Protein AF-A0A931IPK5-F1 (afdb_monomer_lite)

Foldseek 3Di:
DQLQQLLLCLLVVLCVVLVHDLVQLCVQLVHDSVVNVCSNRSNDDDDPSSLVSSCVSSVHDSVVSVQALSNPPDRQADPVLCPDPFVRQWDWDADPVQQEIEIEGAEEQDADPSLVVVLVVLCVSLVVADFQRHAYEYEALRHHYPVRHHDDDGPRSVVSVVVSCVSSNRSHQWYWYHHNDPPDGPGPRDD

pLDDT: mean 84.77, std 15.92, range [31.17, 98.56]

Structure (mmCIF, N/CA/C/O backbone):
data_AF-A0A931IPK5-F1
#
_entry.id   AF-A0A931IPK5-F1
#
loop_
_atom_site.group_PDB
_atom_site.id
_atom_site.type_symbol
_atom_site.label_atom_id
_atom_site.label_alt_id
_atom_site.label_comp_id
_atom_site.label_asym_id
_atom_site.label_entity_id
_atom_site.label_seq_id
_atom_site.pdbx_PDB_ins_code
_atom_site.Cartn_x
_atom_site.Cartn_y
_atom_site.Cartn_z
_atom_site.occupancy
_atom_site.B_iso_or_equiv
_atom_site.auth_seq_id
_atom_site.auth_comp_id
_atom_site.auth_asym_id
_atom_site.auth_atom_id
_atom_site.pdbx_PDB_model_num
ATOM 1 N N . MET A 1 1 ? 14.007 14.419 -10.061 1.00 65.38 1 MET A N 1
ATOM 2 C CA . MET A 1 1 ? 13.351 13.105 -10.181 1.00 65.38 1 MET A CA 1
ATOM 3 C C . MET A 1 1 ? 13.679 12.569 -11.562 1.00 65.38 1 MET A C 1
ATOM 5 O O . MET A 1 1 ? 13.384 13.261 -12.529 1.00 65.38 1 MET A O 1
ATOM 9 N N . ASP A 1 2 ? 14.387 11.444 -11.661 1.00 87.44 2 ASP A N 1
ATOM 10 C CA . ASP A 1 2 ? 14.653 10.795 -12.952 1.00 87.44 2 ASP A CA 1
ATOM 11 C C . ASP A 1 2 ? 13.742 9.575 -13.056 1.00 87.44 2 ASP A C 1
ATOM 13 O O . ASP A 1 2 ? 13.965 8.561 -12.394 1.00 87.44 2 ASP A O 1
ATOM 17 N N . ILE A 1 3 ? 12.728 9.688 -13.912 1.00 90.44 3 ILE A N 1
ATOM 18 C CA . ILE A 1 3 ? 11.699 8.667 -14.116 1.00 90.44 3 ILE A CA 1
ATOM 19 C C . ILE A 1 3 ? 12.285 7.288 -14.453 1.00 90.44 3 ILE A C 1
ATOM 21 O O . ILE A 1 3 ? 11.677 6.268 -14.141 1.00 90.44 3 ILE A O 1
ATOM 25 N N . ARG A 1 4 ? 13.481 7.231 -15.057 1.00 94.75 4 ARG A N 1
ATOM 26 C CA . ARG A 1 4 ? 14.149 5.966 -15.393 1.00 94.75 4 ARG A CA 1
ATOM 27 C C . ARG A 1 4 ? 14.641 5.250 -14.143 1.00 94.75 4 ARG A C 1
ATOM 29 O O . ARG A 1 4 ? 14.507 4.033 -14.053 1.00 94.75 4 ARG A O 1
ATOM 36 N N . ILE A 1 5 ? 15.189 5.998 -13.184 1.00 93.12 5 ILE A N 1
ATOM 37 C CA . ILE A 1 5 ? 15.648 5.455 -11.901 1.00 93.12 5 ILE A CA 1
ATOM 38 C C . ILE A 1 5 ? 14.442 4.941 -11.115 1.00 93.12 5 ILE A C 1
ATOM 40 O O . ILE A 1 5 ? 14.459 3.806 -10.641 1.00 93.12 5 ILE A O 1
ATOM 44 N N . ASP A 1 6 ? 13.377 5.736 -11.039 1.00 91.06 6 ASP A N 1
ATOM 45 C CA . ASP A 1 6 ? 12.151 5.376 -10.325 1.00 91.06 6 ASP A CA 1
ATOM 46 C C . ASP A 1 6 ? 11.473 4.135 -10.927 1.00 91.06 6 ASP A C 1
ATOM 48 O O . ASP A 1 6 ? 11.090 3.204 -10.210 1.00 91.06 6 ASP A O 1
ATOM 52 N N . PHE A 1 7 ? 11.401 4.065 -12.259 1.00 95.56 7 PHE A N 1
ATOM 53 C CA . PHE A 1 7 ? 10.881 2.898 -12.969 1.00 95.56 7 PHE A CA 1
ATOM 54 C C . PHE A 1 7 ? 11.754 1.654 -12.768 1.00 95.56 7 PHE A C 1
ATOM 56 O O . PHE A 1 7 ? 11.237 0.569 -12.495 1.00 95.56 7 PHE A O 1
ATOM 63 N N . GLY A 1 8 ? 13.080 1.807 -12.823 1.00 96.56 8 GLY A N 1
ATOM 64 C CA . GLY A 1 8 ? 14.027 0.729 -12.544 1.00 96.56 8 GLY A CA 1
ATOM 65 C C . GLY A 1 8 ? 13.886 0.166 -11.128 1.00 96.56 8 GLY A C 1
ATOM 66 O O . GLY A 1 8 ? 13.833 -1.052 -10.939 1.00 96.56 8 GLY A O 1
ATOM 67 N N . GLN A 1 9 ? 13.737 1.043 -10.131 1.00 94.31 9 GLN A N 1
ATOM 68 C CA . GLN A 1 9 ? 13.491 0.650 -8.742 1.00 94.31 9 GLN A CA 1
ATOM 69 C C . GLN A 1 9 ? 12.167 -0.098 -8.584 1.00 94.31 9 GLN A C 1
ATOM 71 O O . GLN A 1 9 ? 12.118 -1.108 -7.879 1.00 94.31 9 GLN A O 1
ATOM 76 N N . ARG A 1 10 ? 11.109 0.348 -9.270 1.00 94.75 10 ARG A N 1
ATOM 77 C CA . ARG A 1 10 ? 9.808 -0.327 -9.260 1.00 94.75 10 ARG A CA 1
ATOM 78 C C . ARG A 1 10 ? 9.879 -1.739 -9.843 1.00 94.75 10 ARG A C 1
ATOM 80 O O . ARG A 1 10 ? 9.301 -2.660 -9.268 1.00 94.75 10 ARG A O 1
ATOM 87 N N . ILE A 1 11 ? 10.607 -1.933 -10.943 1.00 97.44 11 ILE A N 1
ATOM 88 C CA . ILE A 1 11 ? 10.834 -3.270 -11.511 1.00 97.44 11 ILE A CA 1
ATOM 89 C C . ILE A 1 11 ? 11.580 -4.153 -10.511 1.00 97.44 11 ILE A C 1
ATOM 91 O O . ILE A 1 11 ? 11.126 -5.260 -10.224 1.00 97.44 11 ILE A O 1
ATOM 95 N N . LYS A 1 12 ? 12.674 -3.651 -9.927 1.00 95.88 12 LYS A N 1
ATOM 96 C CA . LYS A 1 12 ? 13.467 -4.390 -8.934 1.00 95.88 12 LYS A CA 1
ATOM 97 C C . LYS A 1 12 ? 12.631 -4.809 -7.726 1.00 95.88 12 LYS A C 1
ATOM 99 O O . LYS A 1 12 ? 12.744 -5.940 -7.252 1.00 95.88 12 LYS A O 1
ATOM 104 N N . GLU A 1 13 ? 11.791 -3.905 -7.234 1.00 93.00 13 GLU A N 1
ATOM 105 C CA . GLU A 1 13 ? 10.864 -4.156 -6.135 1.00 93.00 13 GLU A CA 1
ATOM 106 C C . GLU A 1 13 ? 9.902 -5.303 -6.469 1.00 93.00 13 GLU A C 1
ATOM 108 O O . GLU A 1 13 ? 9.851 -6.292 -5.737 1.00 93.00 13 GLU A O 1
ATOM 113 N N . LEU A 1 14 ? 9.167 -5.197 -7.581 1.00 93.62 14 LEU A N 1
ATOM 114 C CA . LEU A 1 14 ? 8.200 -6.216 -7.998 1.00 93.62 14 LEU A CA 1
ATOM 115 C C . LEU A 1 14 ? 8.875 -7.563 -8.274 1.00 93.62 14 LEU A C 1
ATOM 117 O O . LEU A 1 14 ? 8.379 -8.597 -7.831 1.00 93.62 14 LEU A O 1
ATOM 121 N N . ARG A 1 15 ? 10.044 -7.546 -8.920 1.00 97.69 15 ARG A N 1
ATOM 122 C CA . ARG A 1 15 ? 10.859 -8.737 -9.172 1.00 97.69 15 ARG A CA 1
ATOM 123 C C . ARG A 1 15 ? 11.251 -9.439 -7.872 1.00 97.69 15 ARG A C 1
ATOM 125 O O . ARG A 1 15 ? 11.115 -10.654 -7.762 1.00 97.69 15 ARG A O 1
ATOM 132 N N . THR A 1 16 ? 11.716 -8.680 -6.880 1.00 90.56 16 THR A N 1
ATOM 133 C CA . THR A 1 16 ? 12.143 -9.239 -5.587 1.00 90.56 16 THR A CA 1
ATOM 134 C C . THR A 1 16 ? 10.956 -9.809 -4.812 1.00 90.56 16 THR A C 1
ATOM 136 O O . THR A 1 16 ? 11.064 -10.895 -4.250 1.00 90.56 16 THR A O 1
ATOM 139 N N . ARG A 1 17 ? 9.799 -9.133 -4.833 1.00 87.31 17 ARG A N 1
ATOM 140 C CA . ARG A 1 17 ? 8.553 -9.649 -4.234 1.00 87.31 17 ARG A CA 1
ATOM 141 C C . ARG A 1 17 ? 8.078 -10.946 -4.888 1.00 87.31 17 ARG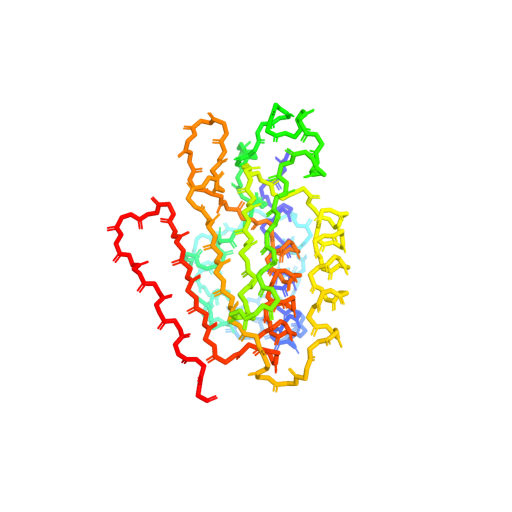 A C 1
ATOM 143 O O . ARG A 1 17 ? 7.553 -11.809 -4.196 1.00 87.31 17 ARG A O 1
ATOM 150 N N . ALA A 1 18 ? 8.282 -11.088 -6.196 1.00 87.75 18 ALA A N 1
ATOM 151 C CA . ALA A 1 18 ? 8.000 -12.315 -6.935 1.00 87.75 18 ALA A CA 1
ATOM 152 C C . ALA A 1 18 ? 9.066 -13.414 -6.729 1.00 87.75 18 ALA A C 1
ATOM 154 O O . ALA A 1 18 ? 8.965 -14.477 -7.334 1.00 87.75 18 ALA A O 1
ATOM 155 N N . GLY A 1 19 ? 10.103 -13.172 -5.913 1.00 90.62 19 GLY A N 1
ATOM 156 C CA . GLY A 1 19 ? 11.183 -14.132 -5.661 1.00 90.62 19 GLY A CA 1
ATOM 157 C C . GLY A 1 19 ? 12.098 -14.380 -6.865 1.00 90.62 19 GLY A C 1
ATOM 158 O O . GLY A 1 19 ? 12.789 -15.394 -6.912 1.00 90.62 19 GLY A O 1
ATOM 159 N N . MET A 1 20 ? 12.108 -13.484 -7.855 1.00 96.88 20 MET A N 1
ATOM 160 C CA . MET A 1 20 ? 12.851 -13.668 -9.104 1.00 96.88 20 MET A CA 1
ATOM 161 C C . MET A 1 20 ? 14.249 -13.036 -9.036 1.00 96.88 20 MET A C 1
ATOM 163 O O . MET A 1 20 ? 14.423 -11.915 -8.550 1.00 96.88 20 MET A O 1
ATOM 167 N N . SER A 1 21 ? 15.260 -13.706 -9.598 1.00 98.25 21 SER A N 1
ATOM 168 C CA . SER A 1 21 ? 16.549 -13.075 -9.922 1.00 98.25 21 SER A CA 1
ATOM 169 C C . SER A 1 21 ? 16.446 -12.256 -11.218 1.00 98.25 21 SER A C 1
ATOM 171 O O . SER A 1 21 ? 15.453 -12.350 -11.946 1.00 98.25 21 SER A O 1
ATOM 173 N N . GLN A 1 22 ? 17.459 -11.436 -11.525 1.00 98.38 22 GLN A N 1
ATOM 174 C CA . GLN A 1 22 ? 17.497 -10.696 -12.795 1.00 98.38 22 GLN A CA 1
ATOM 175 C C . GLN A 1 22 ? 17.541 -11.649 -13.996 1.00 98.38 22 GLN A C 1
ATOM 177 O O . GLN A 1 22 ? 16.889 -11.387 -14.999 1.00 98.38 22 GLN A O 1
ATOM 182 N N . GLU A 1 23 ? 18.255 -12.769 -13.872 1.00 98.25 23 GLU A N 1
ATOM 183 C CA . GLU A 1 23 ? 18.318 -13.849 -14.862 1.00 98.25 23 GLU A CA 1
ATOM 184 C C . GLU A 1 23 ? 16.935 -14.460 -15.107 1.00 98.25 23 GLU A C 1
ATOM 186 O O . GLU A 1 23 ? 16.544 -14.662 -16.253 1.00 98.25 23 GLU A O 1
ATOM 191 N N . ILE A 1 24 ? 16.170 -14.703 -14.038 1.00 98.31 24 ILE A N 1
ATOM 192 C CA . ILE A 1 24 ? 14.816 -15.257 -14.133 1.00 98.31 24 ILE A CA 1
ATOM 193 C C . ILE A 1 24 ? 13.876 -14.275 -14.840 1.00 98.31 24 ILE A C 1
ATOM 195 O O . ILE A 1 24 ? 13.163 -14.663 -15.764 1.00 98.31 24 ILE A O 1
ATOM 199 N N . LEU A 1 25 ? 13.891 -12.996 -14.449 1.00 98.50 25 LEU A N 1
ATOM 200 C CA . LEU A 1 25 ? 13.058 -11.985 -15.104 1.00 98.50 25 LEU A CA 1
ATOM 201 C C . LEU A 1 25 ? 13.438 -11.817 -16.580 1.00 98.50 25 LEU A C 1
ATOM 203 O O . LEU A 1 25 ? 12.557 -11.716 -17.431 1.00 98.50 25 LEU A O 1
ATOM 207 N N . ALA A 1 26 ? 14.734 -11.806 -16.888 1.00 98.56 26 ALA A N 1
ATOM 208 C CA . ALA A 1 26 ? 15.251 -11.729 -18.250 1.00 98.56 26 ALA A CA 1
ATOM 209 C C . ALA A 1 26 ? 14.733 -12.890 -19.108 1.00 98.56 26 ALA A C 1
ATOM 211 O O . ALA A 1 26 ? 14.183 -12.662 -20.182 1.00 98.56 26 ALA A O 1
ATOM 212 N N . HIS A 1 27 ? 14.804 -14.117 -18.584 1.00 98.19 27 HIS A N 1
ATOM 213 C CA . HIS A 1 27 ? 14.286 -15.303 -19.256 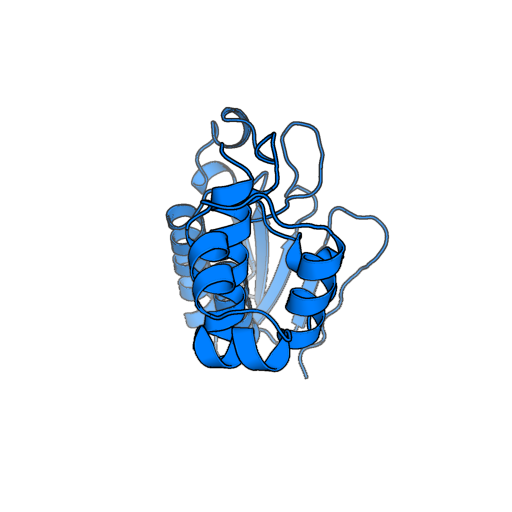1.00 98.19 27 HIS A CA 1
ATOM 214 C C . HIS A 1 27 ? 12.785 -15.191 -19.561 1.00 98.19 27 HIS A C 1
ATOM 216 O O . HIS A 1 27 ? 12.390 -15.314 -20.717 1.00 98.19 27 HIS A O 1
ATOM 222 N N . TYR A 1 28 ? 11.953 -14.891 -18.557 1.00 98.12 28 TYR A N 1
ATOM 223 C CA . TYR A 1 28 ? 10.497 -14.821 -18.742 1.00 98.12 28 TYR A CA 1
ATOM 224 C C . TYR A 1 28 ? 10.021 -13.621 -19.563 1.00 98.12 28 TYR A C 1
ATOM 226 O O . TYR A 1 28 ? 8.953 -13.682 -20.161 1.00 98.12 28 TYR A O 1
ATOM 234 N N . SER A 1 29 ? 10.784 -12.529 -19.583 1.00 98.00 29 SER A N 1
ATOM 235 C CA . SER A 1 29 ? 10.472 -11.362 -20.415 1.00 98.00 29 SER A CA 1
ATOM 236 C C . SER A 1 29 ? 11.083 -11.444 -21.814 1.00 98.00 29 SER A C 1
ATOM 238 O O . SER A 1 29 ? 10.861 -10.533 -22.607 1.00 98.00 29 SER A O 1
ATOM 240 N N . GLU A 1 30 ? 11.834 -12.506 -22.135 1.00 98.00 30 GLU A N 1
ATOM 241 C CA . GLU A 1 30 ? 12.600 -12.634 -23.383 1.00 98.00 30 GLU A CA 1
ATOM 242 C C . GLU A 1 30 ? 13.518 -11.422 -23.633 1.00 98.00 30 GLU A C 1
ATOM 244 O O . GLU A 1 30 ? 13.619 -10.897 -24.747 1.00 98.00 30 GLU A O 1
ATOM 249 N N . LEU A 1 31 ? 14.150 -10.930 -22.568 1.00 97.75 31 LEU A N 1
ATOM 250 C CA . LEU A 1 31 ? 15.086 -9.811 -22.593 1.00 97.75 31 LEU A CA 1
ATOM 251 C C . LEU A 1 31 ? 16.465 -10.271 -22.133 1.00 97.75 31 LEU A C 1
ATOM 253 O O . LEU A 1 31 ? 16.611 -11.257 -21.416 1.00 97.75 31 LEU A O 1
ATOM 257 N N . ASP A 1 32 ? 17.499 -9.528 -22.516 1.00 98.06 32 ASP A N 1
ATOM 258 C CA . ASP A 1 32 ? 18.845 -9.810 -22.033 1.00 98.06 32 ASP A CA 1
ATOM 259 C C . ASP A 1 32 ? 18.995 -9.428 -20.549 1.00 98.06 32 ASP A C 1
ATOM 261 O O . ASP A 1 32 ? 18.524 -8.385 -20.087 1.00 98.06 32 ASP A O 1
ATOM 265 N N . ARG A 1 33 ? 19.710 -10.257 -19.788 1.00 97.81 33 ARG A N 1
ATOM 266 C CA . ARG A 1 33 ? 19.986 -10.037 -18.361 1.00 97.81 33 ARG A CA 1
ATOM 267 C C . ARG A 1 33 ? 20.683 -8.702 -18.093 1.00 97.81 33 ARG A C 1
ATOM 269 O O . ARG A 1 33 ? 20.332 -8.003 -17.143 1.00 97.81 33 ARG A O 1
ATOM 276 N N . SER A 1 34 ? 21.653 -8.318 -18.927 1.00 97.94 34 SER A N 1
ATOM 277 C CA . SER A 1 34 ? 22.328 -7.020 -18.817 1.00 97.94 34 SER A CA 1
ATOM 278 C C . SER A 1 34 ? 21.382 -5.864 -19.142 1.00 97.94 34 SER A C 1
ATOM 280 O O . SER A 1 34 ? 21.491 -4.801 -18.530 1.00 97.94 34 SER A O 1
ATOM 282 N N . TYR A 1 35 ? 20.401 -6.075 -20.028 1.00 98.12 35 TYR A N 1
ATOM 283 C CA . TYR A 1 35 ? 19.349 -5.098 -20.299 1.00 98.12 35 TYR A CA 1
ATOM 284 C C . TYR A 1 35 ? 18.443 -4.906 -19.078 1.00 98.12 35 TYR A C 1
ATOM 286 O O . TYR A 1 35 ? 18.239 -3.763 -18.671 1.00 98.12 35 TYR A O 1
ATOM 294 N N . ILE A 1 36 ? 18.003 -5.991 -18.425 1.00 98.38 36 ILE A N 1
ATOM 295 C CA . ILE A 1 36 ? 17.267 -5.928 -17.148 1.00 98.38 36 ILE A CA 1
ATOM 296 C C . ILE A 1 36 ? 18.079 -5.186 -16.082 1.00 98.38 36 ILE A C 1
ATOM 298 O O . ILE A 1 36 ? 17.573 -4.244 -15.476 1.00 98.38 36 ILE A O 1
ATOM 302 N N . SER A 1 37 ? 19.356 -5.536 -15.894 1.00 98.00 37 SER A N 1
ATOM 303 C CA . SER A 1 37 ? 20.224 -4.830 -14.943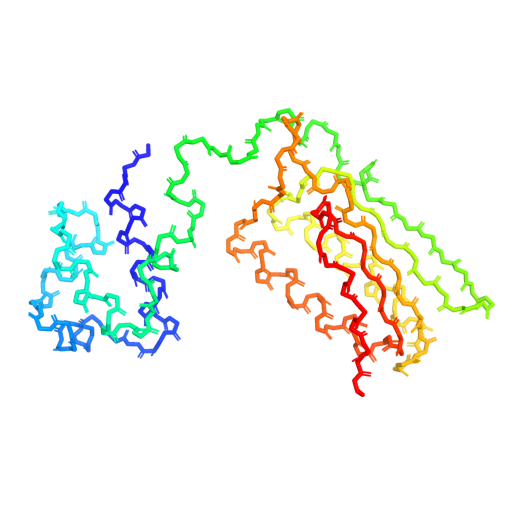 1.00 98.00 37 SER A CA 1
ATOM 304 C C . SER A 1 37 ? 20.337 -3.338 -15.267 1.00 98.00 37 SER A C 1
ATOM 306 O O . SER A 1 37 ? 20.311 -2.505 -14.365 1.00 98.00 37 SER A O 1
ATOM 308 N N . SER A 1 38 ? 20.459 -2.985 -16.548 1.00 97.88 38 SER A N 1
ATOM 309 C CA . SER A 1 38 ? 20.584 -1.599 -17.000 1.00 97.88 38 SER A CA 1
ATOM 310 C C . SER A 1 38 ? 19.287 -0.803 -16.793 1.00 97.88 38 SER A C 1
ATOM 312 O O . SER A 1 38 ? 19.349 0.371 -16.425 1.00 97.88 38 SER A O 1
ATOM 314 N N . ILE A 1 39 ? 18.122 -1.444 -16.959 1.00 97.88 39 ILE A N 1
ATOM 315 C CA . ILE A 1 39 ? 16.810 -0.876 -16.619 1.00 97.88 39 ILE A CA 1
ATOM 316 C C . ILE A 1 39 ? 16.707 -0.632 -15.112 1.00 97.88 39 ILE A C 1
ATOM 318 O O . ILE A 1 39 ? 16.368 0.475 -14.706 1.00 97.88 39 ILE A O 1
ATOM 322 N N . GLU A 1 40 ? 17.034 -1.624 -14.278 1.00 97.75 40 GLU A N 1
ATOM 323 C CA . GLU A 1 40 ? 16.924 -1.500 -12.815 1.00 97.75 40 GLU A CA 1
ATOM 324 C C . GLU A 1 40 ? 17.829 -0.411 -12.230 1.00 97.75 40 GLU A C 1
ATOM 326 O O . GLU A 1 40 ? 17.507 0.169 -11.195 1.00 97.75 40 GLU A O 1
ATOM 331 N N . SER A 1 41 ? 18.948 -0.112 -12.893 1.00 96.12 41 SER A N 1
ATOM 332 C CA . SER A 1 41 ? 19.843 0.995 -12.533 1.00 96.12 41 SER A CA 1
ATOM 333 C C . SER A 1 41 ? 19.457 2.346 -13.154 1.00 96.12 41 SER A C 1
ATOM 335 O O . SER A 1 41 ? 20.170 3.320 -12.941 1.00 96.12 41 SER A O 1
ATOM 337 N N . GLY A 1 42 ? 18.374 2.431 -13.935 1.00 96.00 42 GLY A N 1
ATOM 338 C CA . GLY A 1 42 ? 17.923 3.671 -14.583 1.00 96.00 42 GLY A CA 1
ATOM 339 C C . GLY A 1 42 ? 18.774 4.131 -15.775 1.00 96.00 42 GLY A C 1
ATOM 340 O O . GLY A 1 42 ? 18.588 5.234 -16.285 1.00 96.00 42 GLY A O 1
ATOM 341 N N . ASN A 1 43 ? 19.684 3.286 -16.267 1.00 96.75 43 ASN A N 1
ATOM 342 C CA . ASN A 1 43 ? 20.625 3.619 -17.343 1.00 96.75 43 ASN A CA 1
ATOM 343 C C . ASN A 1 43 ? 20.015 3.491 -18.752 1.00 96.75 43 ASN A C 1
ATOM 345 O O . ASN A 1 43 ? 20.669 3.809 -19.748 1.00 96.75 43 ASN A O 1
ATOM 349 N N . ARG A 1 44 ? 18.768 3.018 -18.869 1.00 93.62 44 ARG A N 1
ATOM 350 C CA . ARG A 1 44 ? 18.059 2.860 -20.148 1.00 93.62 44 ARG A CA 1
ATOM 351 C C . ARG A 1 44 ? 16.726 3.586 -20.142 1.00 93.62 44 ARG A C 1
ATOM 353 O O . ARG A 1 44 ? 15.985 3.542 -19.167 1.00 93.62 44 ARG A O 1
ATOM 360 N N . ASN A 1 45 ? 16.405 4.184 -21.287 1.00 95.88 45 ASN A N 1
ATOM 361 C CA . ASN A 1 45 ? 15.034 4.526 -21.631 1.00 95.88 45 ASN A CA 1
ATOM 362 C C . ASN A 1 45 ? 14.400 3.309 -22.323 1.00 95.88 45 ASN A C 1
ATOM 364 O O . ASN A 1 45 ? 14.772 2.968 -23.447 1.00 95.88 45 ASN A O 1
ATOM 368 N N . ILE A 1 46 ? 13.534 2.599 -21.609 1.00 96.31 46 ILE A N 1
ATOM 369 C CA . ILE A 1 46 ? 12.902 1.360 -22.072 1.00 96.31 46 ILE A CA 1
ATOM 370 C C . ILE A 1 46 ? 11.724 1.665 -23.009 1.00 96.31 46 ILE A C 1
ATOM 372 O O . ILE A 1 46 ? 10.980 2.620 -22.802 1.00 96.31 46 ILE A O 1
ATOM 376 N N . SER A 1 47 ? 11.537 0.847 -24.048 1.00 97.56 47 SER A N 1
ATOM 377 C CA . SER A 1 47 ? 10.384 0.973 -24.944 1.00 97.56 47 SER A CA 1
ATOM 378 C C . SER A 1 47 ? 9.106 0.419 -24.305 1.00 97.56 47 SER A C 1
ATOM 380 O O . SER A 1 47 ? 9.143 -0.507 -23.493 1.00 97.56 47 SER A O 1
ATOM 382 N N . ILE A 1 48 ? 7.949 0.929 -24.731 1.00 97.38 48 ILE A N 1
ATOM 383 C CA . ILE A 1 48 ? 6.639 0.471 -24.241 1.00 97.38 48 ILE A 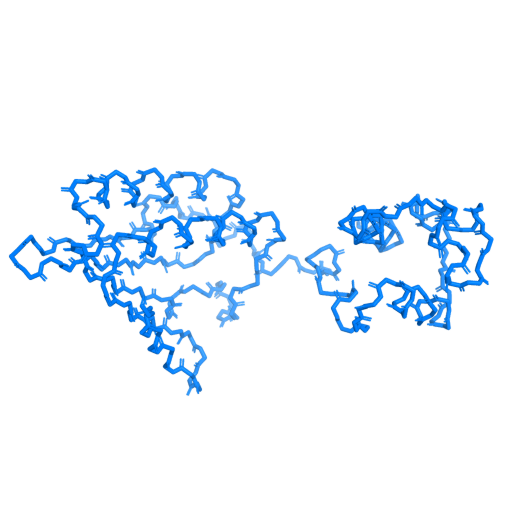CA 1
ATOM 384 C C . ILE A 1 48 ? 6.391 -1.030 -24.477 1.00 97.38 48 ILE A C 1
ATOM 386 O O . ILE A 1 48 ? 5.771 -1.691 -23.648 1.00 97.38 48 ILE A O 1
ATOM 390 N N . LEU A 1 49 ? 6.934 -1.596 -25.560 1.00 98.19 49 LEU A N 1
ATOM 391 C CA . LEU A 1 49 ? 6.841 -3.031 -25.849 1.00 98.19 49 LEU A CA 1
ATOM 392 C C . LEU A 1 49 ? 7.609 -3.870 -24.819 1.00 98.19 49 LEU A C 1
ATOM 394 O O . LEU A 1 49 ? 7.105 -4.884 -24.343 1.00 98.19 49 LEU A O 1
ATOM 398 N N . ASN A 1 50 ? 8.802 -3.425 -24.422 1.00 98.06 50 ASN A N 1
ATOM 399 C CA . ASN A 1 50 ? 9.592 -4.119 -23.406 1.00 98.06 50 ASN A CA 1
ATOM 400 C C . ASN A 1 50 ? 8.973 -3.967 -22.010 1.00 98.06 50 ASN A C 1
ATOM 402 O O . ASN A 1 50 ? 9.029 -4.901 -21.214 1.00 98.06 50 ASN A O 1
ATOM 406 N N . ILE A 1 51 ? 8.320 -2.834 -21.726 1.00 98.25 51 ILE A N 1
ATOM 407 C CA . ILE A 1 51 ? 7.508 -2.664 -20.512 1.00 98.25 51 ILE A CA 1
ATOM 408 C C . ILE A 1 51 ? 6.385 -3.713 -20.466 1.00 98.25 51 ILE A C 1
ATOM 410 O O . ILE A 1 51 ? 6.172 -4.326 -19.421 1.00 98.25 51 ILE A O 1
ATOM 414 N N . ALA A 1 52 ? 5.706 -3.959 -21.592 1.00 98.31 52 ALA A N 1
ATOM 415 C CA . ALA A 1 52 ? 4.652 -4.969 -21.684 1.00 98.31 52 ALA A CA 1
ATOM 416 C C . ALA A 1 52 ? 5.169 -6.385 -21.396 1.00 98.31 52 ALA A C 1
ATOM 418 O O . ALA A 1 52 ? 4.572 -7.103 -20.594 1.00 98.31 52 ALA A O 1
ATOM 419 N N . LYS A 1 53 ? 6.320 -6.748 -21.976 1.00 98.50 53 LYS A N 1
ATOM 420 C CA . LYS A 1 53 ? 6.993 -8.029 -21.713 1.00 98.50 53 LYS A CA 1
ATOM 421 C C . LYS A 1 53 ? 7.356 -8.206 -20.236 1.00 98.50 53 LYS A C 1
ATOM 423 O O . LYS A 1 53 ? 7.121 -9.265 -19.664 1.00 98.50 53 LYS A O 1
ATOM 428 N N . ILE A 1 54 ? 7.890 -7.164 -19.595 1.00 98.44 54 ILE A N 1
ATOM 429 C CA . ILE A 1 54 ? 8.234 -7.201 -18.165 1.00 98.44 54 ILE A CA 1
ATOM 430 C C . ILE A 1 54 ? 6.980 -7.342 -17.293 1.00 98.44 54 ILE A C 1
ATOM 432 O O . ILE A 1 54 ? 6.994 -8.113 -16.337 1.00 98.44 54 ILE A O 1
ATOM 436 N N . ALA A 1 55 ? 5.894 -6.631 -17.612 1.00 98.12 55 ALA A N 1
ATOM 437 C CA . ALA A 1 55 ? 4.640 -6.733 -16.868 1.00 98.12 55 ALA A CA 1
ATOM 438 C C . ALA A 1 55 ? 4.054 -8.154 -16.920 1.00 98.12 55 ALA A C 1
ATOM 440 O O . ALA A 1 55 ? 3.677 -8.696 -15.879 1.00 98.12 55 ALA A O 1
ATOM 441 N N . ASP A 1 56 ? 4.041 -8.778 -18.104 1.00 98.00 56 ASP A N 1
ATOM 442 C CA . ASP A 1 56 ? 3.570 -10.158 -18.258 1.00 98.00 56 ASP A CA 1
ATOM 443 C C . ASP A 1 56 ? 4.485 -11.170 -17.549 1.00 98.00 56 ASP A C 1
ATOM 445 O O . ASP A 1 56 ? 3.995 -12.068 -16.857 1.00 98.00 56 ASP A O 1
ATOM 449 N N . ALA A 1 57 ? 5.807 -10.993 -17.634 1.00 98.19 57 ALA A N 1
ATOM 450 C CA . ALA A 1 57 ? 6.771 -11.829 -16.918 1.00 98.19 57 ALA A CA 1
ATOM 451 C C . ALA A 1 57 ? 6.582 -11.756 -15.392 1.00 98.19 57 ALA A C 1
ATOM 453 O O . ALA A 1 57 ? 6.639 -12.775 -14.707 1.00 98.19 57 ALA A O 1
ATOM 454 N N . LEU A 1 58 ? 6.294 -10.563 -14.861 1.00 97.12 58 LEU A N 1
ATOM 455 C CA . LEU A 1 58 ? 6.003 -10.327 -13.443 1.00 97.12 58 LEU A CA 1
ATOM 456 C C . LEU A 1 58 ? 4.565 -10.692 -13.035 1.00 97.12 58 LEU A C 1
ATOM 458 O O . LEU A 1 58 ? 4.242 -10.612 -11.850 1.00 97.12 58 LEU A O 1
ATOM 462 N N . LYS A 1 59 ? 3.700 -11.074 -13.984 1.00 95.81 59 LYS A N 1
ATOM 463 C CA . LYS A 1 59 ? 2.273 -11.378 -13.769 1.00 95.81 59 LYS A CA 1
ATOM 464 C C . LYS A 1 59 ? 1.502 -10.233 -13.108 1.00 95.81 59 LYS A C 1
ATOM 466 O O . LYS A 1 59 ? 0.659 -10.442 -12.237 1.00 95.81 59 LYS A O 1
ATOM 471 N N . VAL A 1 60 ? 1.764 -9.009 -13.564 1.00 91.12 60 VAL A N 1
ATOM 472 C CA . VAL A 1 60 ? 1.071 -7.795 -13.117 1.00 91.12 60 VAL A CA 1
ATOM 473 C C . VAL A 1 60 ? 0.465 -7.031 -14.288 1.00 91.12 60 VAL A C 1
ATOM 475 O O . VAL A 1 60 ? 0.942 -7.098 -15.417 1.00 91.12 60 VAL A O 1
ATOM 478 N N . SER A 1 61 ? -0.585 -6.256 -14.022 1.00 91.38 61 SER A N 1
ATOM 479 C CA . SER A 1 61 ? -1.148 -5.355 -15.029 1.00 91.38 61 SER A CA 1
ATOM 480 C C . SER A 1 61 ? -0.253 -4.129 -15.239 1.00 91.38 61 SER A C 1
ATOM 482 O O . SER A 1 61 ? 0.445 -3.689 -14.324 1.00 91.38 61 SER A O 1
ATOM 484 N N . ILE A 1 62 ? -0.312 -3.525 -16.430 1.00 93.06 62 ILE A N 1
ATOM 485 C CA . ILE A 1 62 ? 0.413 -2.278 -16.727 1.00 93.06 62 ILE A CA 1
ATOM 486 C C . ILE A 1 62 ? 0.047 -1.155 -15.744 1.00 93.06 62 ILE A C 1
ATOM 488 O O . ILE A 1 62 ? 0.965 -0.562 -15.181 1.00 93.06 62 ILE A O 1
ATOM 492 N N . PRO A 1 63 ? -1.240 -0.888 -15.434 1.00 87.50 63 PRO A N 1
ATOM 493 C CA . PRO A 1 63 ? -1.578 0.106 -14.419 1.00 87.50 63 PRO A CA 1
ATOM 494 C C . PRO A 1 63 ? -0.938 -0.180 -13.056 1.00 87.50 63 PRO A C 1
ATOM 496 O O . PRO A 1 63 ? -0.472 0.746 -12.406 1.00 87.50 63 PRO A O 1
ATOM 499 N N . TYR A 1 64 ? -0.858 -1.449 -12.638 1.00 80.62 64 TYR A N 1
ATOM 500 C CA . TYR A 1 64 ? -0.223 -1.824 -11.371 1.00 80.62 64 TYR A CA 1
ATOM 501 C C . TYR A 1 64 ? 1.308 -1.681 -11.399 1.00 80.62 64 TYR A C 1
ATOM 503 O O . TYR A 1 64 ? 1.935 -1.296 -10.405 1.00 80.62 64 TYR A O 1
ATOM 511 N N . LEU A 1 65 ? 1.937 -1.956 -12.545 1.00 91.00 65 LEU A N 1
ATOM 512 C CA . LEU A 1 65 ? 3.365 -1.712 -12.739 1.00 91.00 65 LEU A CA 1
ATOM 513 C C . LEU A 1 65 ? 3.693 -0.231 -12.494 1.00 91.00 65 LEU A C 1
ATOM 515 O O . LEU A 1 65 ? 4.647 0.064 -11.775 1.00 91.00 65 LEU A O 1
ATOM 519 N N . PHE A 1 66 ? 2.838 0.673 -12.981 1.00 89.62 66 PHE A N 1
ATOM 520 C CA . PHE A 1 66 ? 2.940 2.124 -12.784 1.00 89.62 66 PHE A CA 1
ATOM 521 C C . PHE A 1 66 ? 2.212 2.660 -11.537 1.00 89.62 66 PHE A C 1
ATOM 523 O O . PHE A 1 66 ? 2.199 3.867 -11.310 1.00 89.62 66 PHE A O 1
ATOM 530 N N . SER A 1 67 ? 1.622 1.811 -10.690 1.00 76.19 67 SER A N 1
ATOM 531 C CA . SER A 1 67 ? 0.954 2.262 -9.463 1.00 76.19 67 SER A CA 1
ATOM 532 C C . SER A 1 67 ? 1.978 2.397 -8.331 1.00 76.19 67 SER A C 1
ATOM 534 O O . SER A 1 67 ? 2.121 1.511 -7.482 1.00 76.19 67 SER A O 1
ATOM 536 N N . ASN A 1 68 ? 2.756 3.478 -8.358 1.00 76.25 68 ASN A N 1
ATOM 537 C CA . ASN A 1 68 ? 3.700 3.840 -7.305 1.00 76.25 68 ASN A CA 1
ATOM 538 C C . ASN A 1 68 ? 3.861 5.364 -7.257 1.00 76.25 68 ASN A C 1
ATOM 540 O O . ASN A 1 68 ? 3.914 6.014 -8.297 1.00 76.25 68 ASN A O 1
ATOM 544 N N . GLU A 1 69 ? 3.989 5.932 -6.062 1.00 65.62 69 GLU A N 1
ATOM 545 C CA . GLU A 1 69 ? 4.185 7.379 -5.882 1.00 65.62 69 GLU A CA 1
ATOM 546 C C . GLU A 1 69 ? 5.485 7.893 -6.484 1.00 65.62 69 GLU A C 1
ATOM 548 O O . GLU A 1 69 ? 5.583 9.065 -6.832 1.00 65.62 69 GLU A O 1
ATOM 553 N N . ARG A 1 70 ? 6.453 6.994 -6.691 1.00 73.69 70 ARG A N 1
ATOM 554 C CA . ARG A 1 70 ? 7.680 7.253 -7.449 1.00 73.69 70 ARG A CA 1
ATOM 555 C C . ARG A 1 70 ? 7.422 7.639 -8.911 1.00 73.69 70 ARG A C 1
ATOM 557 O O . ARG A 1 70 ? 8.369 7.925 -9.622 1.00 73.69 70 ARG A O 1
ATOM 564 N N . PHE A 1 71 ? 6.180 7.636 -9.392 1.00 80.44 71 PHE A N 1
ATOM 565 C CA . PHE A 1 71 ? 5.814 8.151 -10.717 1.00 80.44 71 PHE A CA 1
ATOM 566 C C . PHE A 1 71 ? 5.046 9.473 -10.665 1.00 80.44 71 PHE A C 1
ATOM 568 O O . PHE A 1 71 ? 4.738 10.053 -11.707 1.00 80.44 71 PHE A O 1
ATOM 575 N N . SER A 1 72 ? 4.748 9.973 -9.469 1.00 66.12 72 SER A N 1
ATOM 576 C CA . SER A 1 72 ? 4.018 11.218 -9.289 1.00 66.12 72 SER A CA 1
ATOM 577 C C . SER A 1 72 ? 4.989 12.400 -9.356 1.00 66.12 72 SER A C 1
ATOM 579 O O . SER A 1 72 ? 5.785 12.622 -8.449 1.00 66.12 72 SER A O 1
ATOM 581 N N . ILE A 1 73 ? 4.919 13.174 -10.446 1.00 61.00 73 ILE A N 1
ATOM 582 C CA . ILE A 1 73 ? 5.721 14.400 -10.660 1.00 61.00 73 ILE A CA 1
ATOM 583 C C . ILE A 1 73 ? 5.433 15.442 -9.567 1.00 61.00 73 ILE A C 1
ATOM 585 O O . ILE A 1 73 ? 6.305 16.213 -9.168 1.00 61.00 73 ILE A O 1
ATOM 589 N N . HIS A 1 74 ? 4.202 15.432 -9.064 1.00 54.88 74 HIS A N 1
ATOM 590 C CA . HIS A 1 74 ? 3.799 16.137 -7.863 1.00 54.88 74 HIS A CA 1
ATOM 591 C C . HIS A 1 74 ? 3.612 15.083 -6.774 1.00 54.88 74 HIS A C 1
ATOM 593 O O . HIS A 1 74 ? 2.820 14.165 -7.001 1.00 54.88 74 HIS A O 1
ATOM 599 N N . PRO A 1 75 ? 4.288 15.161 -5.612 1.00 52.97 75 PRO A N 1
ATOM 600 C CA . PRO A 1 75 ? 3.845 14.367 -4.475 1.00 52.97 75 PRO A CA 1
ATOM 601 C C . PRO A 1 75 ? 2.344 14.631 -4.302 1.00 52.97 75 PRO A C 1
ATOM 603 O O . PRO A 1 75 ? 1.912 15.780 -4.398 1.00 52.97 75 PRO A O 1
ATOM 606 N N . ALA A 1 76 ? 1.542 13.590 -4.054 1.00 52.06 76 ALA A N 1
ATOM 607 C CA . ALA A 1 76 ? 0.103 13.736 -3.775 1.00 52.06 76 ALA A CA 1
ATOM 608 C C . ALA A 1 76 ? -0.170 14.579 -2.508 1.00 52.06 76 ALA A C 1
ATOM 610 O O . ALA A 1 76 ? -1.309 14.749 -2.083 1.00 52.06 76 ALA A O 1
ATOM 611 N N . TYR A 1 77 ? 0.902 15.074 -1.893 1.00 60.69 77 TYR A N 1
ATOM 612 C CA . TYR A 1 77 ? 0.967 15.795 -0.653 1.00 60.69 77 TYR A CA 1
ATOM 613 C C . TYR A 1 77 ? 1.863 17.015 -0.854 1.00 60.69 77 TYR A C 1
ATOM 615 O O . TYR A 1 77 ? 3.017 16.910 -1.274 1.00 60.69 77 TYR A O 1
ATOM 623 N N . GLN A 1 78 ? 1.365 18.182 -0.500 1.00 60.06 78 GLN A N 1
ATOM 624 C CA . GLN A 1 78 ? 2.143 19.399 -0.371 1.00 60.06 78 GLN A CA 1
ATOM 625 C C . GLN A 1 78 ? 2.720 19.476 1.052 1.00 60.06 78 GLN A C 1
ATOM 627 O O . GLN A 1 78 ? 2.127 18.960 1.993 1.00 60.06 78 GLN A O 1
ATOM 632 N N . GLN A 1 79 ? 3.845 20.172 1.270 1.00 60.75 79 GLN A N 1
ATOM 633 C CA . GLN A 1 79 ? 4.401 20.360 2.630 1.00 60.75 79 GLN A CA 1
ATOM 634 C C . GLN A 1 79 ? 3.368 20.924 3.625 1.00 60.75 79 GLN A C 1
ATOM 636 O O . GLN A 1 79 ? 3.440 20.668 4.826 1.00 60.75 79 GLN A O 1
ATOM 641 N N . GLN A 1 80 ? 2.382 21.676 3.127 1.00 68.06 80 GLN A N 1
ATOM 642 C CA . GLN A 1 80 ? 1.270 22.175 3.931 1.00 68.06 80 GLN A CA 1
ATOM 643 C C . GLN A 1 80 ? 0.368 21.077 4.512 1.00 68.06 80 GLN A C 1
ATOM 645 O O . GLN A 1 80 ? -0.181 21.292 5.590 1.00 68.06 80 GLN A O 1
ATOM 650 N N . ASP A 1 81 ? 0.275 19.905 3.877 1.00 66.50 81 ASP A N 1
ATOM 651 C CA . ASP A 1 81 ? -0.527 18.769 4.354 1.00 66.50 81 ASP A CA 1
ATOM 652 C C . ASP A 1 81 ? -0.008 18.184 5.671 1.00 66.50 81 ASP A C 1
ATOM 654 O O . ASP A 1 81 ? -0.752 17.530 6.403 1.00 66.50 81 ASP A O 1
ATOM 658 N N . PHE A 1 82 ? 1.253 18.468 6.006 1.00 72.44 82 PHE A N 1
ATOM 659 C CA . PHE A 1 82 ? 1.924 17.978 7.208 1.00 72.44 82 PHE A CA 1
ATOM 660 C C . PHE A 1 82 ? 2.237 19.083 8.223 1.00 72.44 82 PHE A C 1
ATOM 662 O O . PHE A 1 82 ? 2.884 18.818 9.233 1.00 72.44 82 PHE A O 1
ATOM 669 N N . LYS A 1 83 ? 1.766 20.321 7.999 1.00 75.88 83 LYS A N 1
ATOM 670 C CA . LYS A 1 83 ? 1.982 21.437 8.943 1.00 75.88 83 LYS A CA 1
ATOM 671 C C . LYS A 1 83 ? 1.361 21.181 10.313 1.00 75.88 83 LYS A C 1
ATOM 673 O O . LYS A 1 83 ? 1.882 21.657 11.316 1.00 75.88 83 LYS A O 1
ATOM 678 N N . ILE A 1 84 ? 0.238 20.466 10.356 1.00 78.94 84 ILE A N 1
ATOM 679 C CA . ILE A 1 84 ? -0.421 20.108 11.611 1.00 78.94 84 ILE A CA 1
ATOM 680 C C . ILE A 1 84 ? 0.145 18.752 12.073 1.00 78.94 84 ILE A C 1
ATOM 682 O O . ILE A 1 84 ? 0.003 17.766 11.341 1.00 78.94 84 ILE A O 1
ATOM 686 N N . PRO A 1 85 ? 0.747 18.667 13.276 1.00 83.69 85 PRO A N 1
ATOM 687 C CA . PRO A 1 85 ? 1.285 17.416 13.807 1.00 83.69 85 PRO A CA 1
ATOM 688 C C . PRO A 1 85 ? 0.248 16.291 13.823 1.00 83.69 85 PRO A C 1
ATOM 690 O O . PRO A 1 85 ? -0.927 16.533 14.102 1.00 83.69 85 PRO A O 1
ATOM 693 N N . PHE A 1 86 ? 0.676 15.052 13.572 1.00 86.56 86 PHE A N 1
ATOM 694 C CA . PHE A 1 86 ? -0.236 13.906 13.497 1.00 86.56 86 PHE A CA 1
ATOM 695 C C . PHE A 1 86 ? -1.052 13.692 14.779 1.00 86.56 86 PHE A C 1
ATOM 697 O O . PHE A 1 86 ? -2.249 13.431 14.698 1.00 86.56 86 PHE A O 1
ATOM 704 N N . ALA A 1 87 ? -0.458 13.922 15.953 1.00 83.94 87 ALA A N 1
ATOM 705 C CA . ALA A 1 87 ? -1.156 13.862 17.241 1.00 83.94 87 ALA A CA 1
ATOM 706 C C . ALA A 1 87 ? -2.377 14.804 17.329 1.00 83.94 87 ALA A C 1
ATOM 708 O O . ALA A 1 87 ? -3.323 14.520 18.055 1.00 83.94 87 ALA A O 1
ATOM 709 N N . ASN A 1 88 ? -2.389 15.892 16.552 1.00 87.25 88 ASN A N 1
ATOM 710 C CA . ASN A 1 88 ? -3.503 16.843 16.489 1.00 87.25 88 ASN A CA 1
ATOM 711 C C . ASN A 1 88 ? -4.511 16.514 15.375 1.00 87.25 88 ASN A C 1
ATOM 713 O O . ASN A 1 88 ? -5.533 17.185 15.248 1.00 87.25 88 ASN A O 1
ATOM 717 N N . ARG A 1 89 ? -4.206 15.519 14.537 1.00 89.75 89 ARG A N 1
ATOM 718 C CA . ARG A 1 89 ? -5.024 15.080 13.399 1.00 89.75 89 ARG A CA 1
ATOM 719 C C . ARG A 1 89 ? -5.635 13.700 13.602 1.00 89.75 89 ARG A C 1
ATOM 721 O O . ARG A 1 89 ? -6.607 13.373 12.922 1.00 89.75 89 ARG A O 1
ATOM 728 N N . PHE A 1 90 ? -5.060 12.900 14.494 1.00 94.00 90 PHE A N 1
ATOM 729 C CA . PHE A 1 90 ? -5.589 11.616 14.914 1.00 94.00 90 PHE A CA 1
ATOM 730 C C . PHE A 1 90 ? -6.453 11.793 16.160 1.00 94.00 90 PHE A C 1
ATOM 732 O O . PHE A 1 90 ? -5.989 12.228 17.211 1.00 94.00 90 PHE A O 1
ATOM 739 N N . HIS A 1 91 ? -7.723 11.432 16.035 1.00 94.19 91 HIS A N 1
ATOM 740 C CA . HIS A 1 91 ? -8.677 11.436 17.130 1.00 94.19 91 HIS A CA 1
ATOM 741 C C . HIS A 1 91 ? -9.254 10.039 17.294 1.00 94.19 91 HIS A C 1
ATOM 743 O O . HIS A 1 91 ? -9.531 9.345 16.313 1.00 94.19 91 HIS A O 1
ATOM 749 N N . TYR A 1 92 ? -9.481 9.644 18.539 1.00 95.69 92 TYR A N 1
ATOM 750 C CA . TYR A 1 92 ? -10.209 8.429 18.843 1.00 95.69 92 TYR A CA 1
ATOM 751 C C . TYR A 1 92 ? -11.174 8.648 20.001 1.00 95.69 92 TYR A C 1
ATOM 753 O O . TYR A 1 92 ? -11.004 9.553 20.817 1.00 95.69 92 TYR A O 1
ATOM 761 N N . TYR A 1 93 ? -12.193 7.803 20.056 1.00 96.00 93 TYR A N 1
ATOM 762 C CA . TYR A 1 93 ? -13.157 7.740 21.141 1.00 96.00 93 TYR A CA 1
ATOM 763 C C . TYR A 1 93 ? -13.404 6.276 21.490 1.00 96.00 93 TYR A C 1
ATOM 765 O O . TYR A 1 93 ? -13.583 5.451 20.593 1.00 96.00 93 TYR A O 1
ATOM 773 N N . LEU A 1 94 ? -13.396 5.958 22.783 1.00 96.88 94 LEU A N 1
ATOM 774 C CA . LEU A 1 94 ? -13.626 4.612 23.290 1.00 96.88 94 LEU A CA 1
ATOM 775 C C . LEU A 1 94 ? -14.849 4.613 24.207 1.00 96.88 94 LEU A C 1
ATOM 777 O O . LEU A 1 94 ? -14.834 5.218 25.276 1.00 96.88 94 LEU A O 1
ATOM 781 N N . ASP A 1 95 ? -15.892 3.907 23.789 1.00 96.38 95 ASP A N 1
ATOM 782 C CA . ASP A 1 95 ? -17.044 3.580 24.625 1.00 96.38 95 ASP A CA 1
ATOM 783 C C . ASP A 1 95 ? -16.795 2.203 25.253 1.00 96.38 95 ASP A C 1
ATOM 785 O O . ASP A 1 95 ? -16.824 1.182 24.561 1.00 96.38 95 ASP A O 1
ATOM 789 N N . HIS A 1 96 ? -16.504 2.170 26.555 1.00 93.94 96 HIS A N 1
ATOM 790 C CA . HIS A 1 96 ? -16.204 0.928 27.271 1.00 93.94 96 HIS A CA 1
ATOM 791 C C . HIS A 1 96 ? -17.433 0.031 27.459 1.00 93.94 96 HIS A C 1
ATOM 793 O O . HIS A 1 96 ? -17.293 -1.192 27.444 1.00 93.94 96 HIS A O 1
ATOM 799 N N . GLU A 1 97 ? -18.625 0.613 27.610 1.00 93.81 97 GLU A N 1
ATOM 800 C CA . GLU A 1 97 ? -19.861 -0.143 27.835 1.00 93.81 97 GLU A CA 1
ATOM 801 C C . GLU A 1 97 ? -20.299 -0.845 26.552 1.00 93.81 97 GLU A C 1
ATOM 803 O O . GLU A 1 97 ? -20.548 -2.053 26.539 1.00 93.81 97 GLU A O 1
ATOM 808 N N . LYS A 1 98 ? -20.330 -0.099 25.443 1.00 95.19 98 LYS A N 1
ATOM 809 C CA . LYS A 1 98 ? -20.691 -0.632 24.122 1.00 95.19 98 LYS A CA 1
ATOM 810 C C . LYS A 1 98 ? -19.523 -1.315 23.420 1.00 95.19 98 LYS A C 1
ATOM 812 O O . LYS A 1 98 ? -19.728 -1.936 22.378 1.00 95.19 98 LYS A O 1
ATOM 817 N N . LYS A 1 99 ? -18.314 -1.199 23.977 1.00 96.12 99 LYS A N 1
ATOM 818 C CA . LYS A 1 99 ? -17.054 -1.709 23.420 1.00 96.12 99 LYS A CA 1
ATOM 819 C C . LYS A 1 99 ? -16.828 -1.204 21.998 1.00 96.12 99 LYS A C 1
ATOM 821 O O . LYS A 1 99 ? -16.530 -1.983 21.096 1.00 96.12 99 LYS A O 1
ATOM 826 N N . ILE A 1 100 ? -17.014 0.096 21.787 1.00 96.12 100 ILE A N 1
ATOM 827 C CA . ILE A 1 100 ? -16.827 0.738 20.483 1.00 96.12 100 ILE A CA 1
ATOM 828 C C . ILE A 1 100 ? -15.564 1.586 20.528 1.00 96.12 100 ILE A C 1
ATOM 830 O O . ILE A 1 100 ? -15.478 2.521 21.317 1.00 96.12 100 ILE A O 1
ATOM 834 N N . LEU A 1 101 ? -14.620 1.299 19.636 1.00 97.06 101 LEU A N 1
ATOM 835 C CA . LEU A 1 101 ? -13.503 2.179 19.327 1.00 97.06 101 LEU A CA 1
ATOM 836 C C . LEU A 1 101 ? -13.797 2.902 18.014 1.00 97.06 101 LEU A C 1
ATOM 838 O O . LEU A 1 101 ? -13.887 2.277 16.960 1.00 97.06 101 LEU A O 1
ATOM 842 N N . ALA A 1 102 ? -13.949 4.218 18.080 1.00 96.25 102 ALA A N 1
ATOM 843 C CA . ALA A 1 102 ? -14.068 5.083 16.917 1.00 96.25 102 ALA A CA 1
ATOM 844 C C . ALA A 1 102 ? -12.726 5.768 16.646 1.00 96.25 102 ALA A C 1
ATOM 846 O O . ALA A 1 102 ? -12.157 6.367 17.554 1.00 96.25 102 ALA A O 1
ATOM 847 N N . LEU A 1 103 ? -12.236 5.698 15.409 1.00 95.25 103 LEU A N 1
ATOM 848 C CA . LEU A 1 103 ? -10.985 6.299 14.950 1.00 95.25 103 LEU A CA 1
ATOM 849 C C . LEU A 1 103 ? -11.265 7.300 13.827 1.00 95.25 103 LEU A C 1
ATOM 851 O O . LEU A 1 103 ? -12.042 7.017 12.915 1.00 95.25 103 LEU A O 1
ATOM 855 N N . GLN A 1 104 ? -10.591 8.444 13.854 1.00 93.44 104 GLN A N 1
ATOM 856 C CA . GLN A 1 104 ? -10.615 9.429 12.781 1.00 93.44 104 GLN A CA 1
ATOM 857 C C . GLN A 1 104 ? -9.211 9.990 12.564 1.00 93.44 104 GLN A C 1
ATOM 859 O O . GLN A 1 104 ? -8.524 10.362 13.513 1.00 93.44 104 GLN A O 1
ATOM 864 N N . VAL A 1 105 ? -8.813 10.100 11.301 1.00 90.19 105 VAL A N 1
ATOM 865 C CA . VAL A 1 105 ? -7.604 10.820 10.894 1.00 90.19 105 VAL A CA 1
ATOM 866 C C . VAL A 1 105 ? -8.008 11.917 9.920 1.00 90.19 105 VAL A C 1
ATOM 868 O O . VAL A 1 105 ? -8.721 11.664 8.949 1.00 90.19 105 VAL A O 1
ATOM 871 N N . LYS A 1 106 ? -7.548 13.141 10.179 1.00 88.12 106 LYS A N 1
ATOM 872 C CA . LYS A 1 106 ? -7.674 14.271 9.252 1.00 88.12 106 LYS A CA 1
ATOM 873 C C . LYS A 1 106 ? -6.379 14.436 8.457 1.00 88.12 106 LYS A C 1
ATOM 875 O O . LYS A 1 106 ? -5.296 14.510 9.033 1.00 88.12 106 LYS A O 1
ATOM 880 N N . GLY A 1 107 ? -6.471 14.522 7.138 1.00 83.75 107 GLY A N 1
ATOM 881 C CA . GLY A 1 107 ? -5.308 14.637 6.262 1.00 83.75 107 GLY A CA 1
ATOM 882 C C . GLY A 1 107 ? -4.532 13.327 6.097 1.00 83.75 107 GLY A C 1
ATOM 883 O O . GLY A 1 107 ? -5.075 12.229 6.224 1.00 83.75 107 GLY A O 1
ATOM 884 N N . LEU A 1 108 ? -3.242 13.453 5.793 1.00 82.06 108 LEU A N 1
ATOM 885 C CA . LEU A 1 108 ? -2.411 12.369 5.266 1.00 82.06 108 LEU A CA 1
ATOM 886 C C . LEU A 1 108 ? -1.466 11.779 6.322 1.00 82.06 108 LEU A C 1
ATOM 888 O O . LEU A 1 108 ? -1.090 12.453 7.277 1.00 82.06 108 LEU A O 1
ATOM 892 N N . LEU A 1 109 ? -1.083 10.515 6.160 1.00 83.25 109 LEU A N 1
ATOM 893 C CA . LEU A 1 109 ? -0.077 9.860 6.999 1.00 83.25 109 LEU A CA 1
ATOM 894 C C . LEU A 1 109 ? 1.305 10.127 6.402 1.00 83.25 109 LEU A C 1
ATOM 896 O O . LEU A 1 109 ? 1.526 9.842 5.226 1.00 83.25 109 LEU A O 1
ATOM 900 N N . ASN A 1 110 ? 2.224 10.660 7.199 1.00 75.31 110 ASN A N 1
ATOM 901 C CA . ASN A 1 110 ? 3.593 10.931 6.791 1.00 75.31 110 ASN A CA 1
ATOM 902 C C . ASN A 1 110 ? 4.524 9.788 7.208 1.00 75.31 110 ASN A C 1
ATOM 904 O O . ASN A 1 110 ? 5.090 9.780 8.302 1.00 75.31 110 ASN A O 1
ATOM 908 N N . GLY A 1 111 ? 4.695 8.814 6.317 1.00 72.56 111 GLY A N 1
ATOM 909 C CA . GLY A 1 111 ? 5.750 7.815 6.458 1.00 72.56 111 GLY A CA 1
ATOM 910 C C . GLY A 1 111 ? 5.648 6.951 7.722 1.00 72.56 111 GLY A C 1
ATOM 911 O O . GLY A 1 111 ? 4.567 6.567 8.173 1.00 72.56 111 GLY A O 1
ATOM 912 N N . TYR A 1 112 ? 6.816 6.587 8.255 1.00 71.31 112 TYR A N 1
ATOM 913 C CA . TYR A 1 112 ? 6.961 5.554 9.283 1.00 71.31 112 TYR A CA 1
ATOM 914 C C . TYR A 1 112 ? 6.503 6.004 10.679 1.00 71.31 112 TYR A C 1
ATOM 916 O O . TYR A 1 112 ? 5.901 5.218 11.409 1.00 71.31 112 TYR A O 1
ATOM 924 N N . GLU A 1 113 ? 6.760 7.258 11.053 1.00 80.12 113 GLU A N 1
ATOM 925 C CA . GLU A 1 113 ? 6.484 7.765 12.404 1.00 80.12 113 GLU A CA 1
ATOM 926 C C . GLU A 1 113 ? 4.981 7.833 12.697 1.00 80.12 113 GLU A C 1
ATOM 928 O O . GLU A 1 113 ? 4.534 7.291 13.711 1.00 80.12 113 GLU A O 1
ATOM 933 N N . ASP A 1 114 ? 4.193 8.393 11.773 1.00 87.81 114 ASP A N 1
ATOM 934 C CA . ASP A 1 114 ? 2.732 8.466 11.891 1.00 87.81 114 ASP A CA 1
ATOM 935 C C . ASP A 1 114 ? 2.115 7.063 12.006 1.00 87.81 114 ASP A C 1
ATOM 937 O O . ASP A 1 114 ? 1.273 6.808 12.873 1.00 87.81 114 ASP A O 1
ATOM 941 N N . CYS A 1 115 ? 2.577 6.122 11.174 1.00 85.94 115 CYS A N 1
ATOM 942 C CA . CYS A 1 115 ? 2.106 4.737 11.200 1.00 85.94 115 CYS A CA 1
ATOM 943 C C . CYS A 1 115 ? 2.426 4.044 12.533 1.00 85.94 115 CYS A C 1
ATOM 945 O O . CYS A 1 115 ? 1.578 3.336 13.078 1.00 85.94 115 CYS A O 1
ATOM 947 N N . ASN A 1 116 ? 3.626 4.252 13.081 1.00 85.88 116 ASN A N 1
ATOM 948 C CA . ASN A 1 116 ? 4.018 3.659 14.359 1.00 85.88 116 ASN A CA 1
ATOM 949 C C . ASN A 1 116 ? 3.252 4.253 15.532 1.00 85.88 116 ASN A C 1
ATOM 951 O O . ASN A 1 116 ? 2.849 3.508 16.428 1.00 85.88 116 ASN A O 1
ATOM 955 N N . TYR A 1 117 ? 3.044 5.571 15.539 1.00 89.69 117 TYR A N 1
ATOM 956 C CA . TYR A 1 117 ? 2.259 6.225 16.577 1.00 89.69 117 TYR A CA 1
ATOM 957 C C . TYR A 1 117 ? 0.820 5.704 16.564 1.00 89.69 117 TYR A C 1
ATOM 959 O O . TYR A 1 117 ? 0.335 5.214 17.586 1.00 89.69 117 TYR A O 1
ATOM 967 N N . LEU A 1 118 ? 0.178 5.704 15.387 1.00 91.50 118 LEU A N 1
ATOM 968 C CA . LEU A 1 118 ? -1.163 5.149 15.201 1.00 91.50 118 LEU A CA 1
ATOM 969 C C . LEU A 1 118 ? -1.226 3.693 15.675 1.00 91.50 118 LEU A C 1
ATOM 971 O O . LEU A 1 118 ? -2.088 3.337 16.478 1.00 91.50 118 LEU A O 1
ATOM 975 N N . SER A 1 119 ? -0.284 2.862 15.222 1.00 91.19 119 SER A N 1
ATOM 976 C CA . SER A 1 119 ? -0.218 1.453 15.604 1.00 91.19 119 SER A CA 1
ATOM 977 C C . SER A 1 119 ? -0.061 1.277 17.109 1.00 91.19 119 SER A C 1
ATOM 979 O O . SER A 1 119 ? -0.720 0.417 17.683 1.00 91.19 119 SER A O 1
ATOM 981 N N . SER A 1 120 ? 0.796 2.063 17.759 1.00 92.00 120 SER A N 1
ATOM 982 C CA . SER A 1 120 ? 1.059 1.929 19.194 1.00 92.00 120 SER A CA 1
ATOM 983 C C . SER A 1 120 ? -0.180 2.269 20.018 1.00 92.00 120 SER A C 1
ATOM 985 O O . SER A 1 120 ? -0.549 1.507 20.909 1.00 92.00 120 SER A O 1
ATOM 987 N N . VAL A 1 121 ? -0.869 3.364 19.680 1.00 93.44 121 VAL A N 1
ATOM 988 C CA . VAL A 1 121 ? -2.088 3.784 20.385 1.00 93.44 121 VAL A CA 1
ATOM 989 C C . VAL A 1 121 ? -3.214 2.776 20.175 1.00 93.44 121 VAL A C 1
ATOM 991 O O . VAL A 1 121 ? -3.800 2.287 21.141 1.00 93.44 121 VAL A O 1
ATOM 994 N N . VAL A 1 122 ? -3.503 2.425 18.919 1.00 94.69 122 VAL A N 1
ATOM 995 C CA . VAL A 1 122 ? -4.631 1.544 18.594 1.00 94.69 122 VAL A CA 1
ATOM 996 C C . VAL A 1 122 ? -4.408 0.142 19.157 1.00 94.69 122 VAL A C 1
ATOM 998 O O . VAL A 1 122 ? -5.330 -0.427 19.739 1.00 94.69 122 VAL A O 1
ATOM 1001 N N . MET A 1 123 ? -3.193 -0.407 19.052 1.00 94.75 123 MET A N 1
ATOM 1002 C CA . MET A 1 123 ? -2.884 -1.717 19.632 1.00 94.75 123 MET A CA 1
ATOM 1003 C C . MET A 1 123 ? -2.899 -1.693 21.157 1.00 94.75 123 MET A C 1
ATOM 1005 O O . MET A 1 123 ? -3.392 -2.649 21.751 1.00 94.75 123 MET A O 1
ATOM 1009 N N . GLY A 1 124 ? -2.428 -0.612 21.788 1.00 93.88 124 GLY A N 1
ATOM 1010 C CA . GLY A 1 124 ? -2.535 -0.424 23.234 1.00 93.88 124 GLY A CA 1
ATOM 1011 C C . GLY A 1 124 ? -3.984 -0.544 23.705 1.00 93.88 124 GLY A C 1
ATOM 1012 O O . GLY A 1 124 ? -4.278 -1.354 24.582 1.00 93.88 124 GLY A O 1
ATOM 1013 N N . ILE A 1 125 ? -4.902 0.162 23.038 1.00 94.50 125 ILE A N 1
ATOM 1014 C CA . ILE A 1 125 ? -6.341 0.080 23.324 1.00 94.50 125 ILE A CA 1
ATOM 1015 C C . ILE A 1 125 ? -6.871 -1.330 23.054 1.00 94.50 125 ILE A C 1
ATOM 1017 O O . ILE A 1 125 ? -7.463 -1.933 23.942 1.00 94.50 125 ILE A O 1
ATOM 1021 N N . CYS A 1 126 ? -6.650 -1.873 21.853 1.00 94.12 126 CYS A N 1
ATOM 1022 C CA . CYS A 1 126 ? -7.197 -3.172 21.457 1.00 94.12 126 CYS A CA 1
ATOM 1023 C C . CYS A 1 126 ? -6.734 -4.302 22.382 1.00 94.12 126 CYS A C 1
ATOM 1025 O O . CYS A 1 126 ? -7.531 -5.170 22.713 1.00 94.12 126 CYS A O 1
ATOM 1027 N N . SER A 1 127 ? -5.479 -4.265 22.841 1.00 92.75 127 SER A N 1
ATOM 1028 C CA . SER A 1 127 ? -4.903 -5.281 23.730 1.00 92.75 127 SER A CA 1
ATOM 1029 C C . SER A 1 127 ? -5.554 -5.342 25.114 1.00 92.75 127 SER A C 1
ATOM 1031 O O . SER A 1 127 ? -5.494 -6.385 25.763 1.00 92.75 127 SER A O 1
ATOM 1033 N N . ALA A 1 128 ? -6.219 -4.263 25.545 1.00 92.88 128 ALA A N 1
ATOM 1034 C CA . ALA A 1 128 ? -7.015 -4.252 26.769 1.00 92.88 128 ALA A CA 1
ATOM 1035 C C . ALA A 1 128 ? -8.338 -5.029 26.617 1.00 92.88 128 ALA A C 1
ATOM 1037 O O . ALA A 1 128 ? -9.006 -5.320 27.609 1.00 92.88 128 ALA A O 1
ATOM 1038 N N . PHE A 1 129 ? -8.716 -5.381 25.385 1.00 91.38 129 PHE A N 1
ATOM 1039 C CA . PHE A 1 129 ? -9.878 -6.199 25.070 1.00 91.38 129 PHE A CA 1
ATOM 1040 C C . PHE A 1 129 ? -9.431 -7.592 24.601 1.00 91.38 129 PHE A C 1
ATOM 1042 O O . PHE A 1 129 ? -8.388 -7.773 23.974 1.00 91.38 129 PHE A O 1
ATOM 1049 N N . GLY A 1 130 ? -10.236 -8.614 24.896 1.00 88.50 130 GLY A N 1
ATOM 1050 C CA . GLY A 1 130 ? -10.034 -9.950 24.329 1.00 88.50 130 GLY A CA 1
ATOM 1051 C C . GLY A 1 130 ? -10.242 -9.968 22.808 1.00 88.50 130 GLY A C 1
ATOM 1052 O O . GLY A 1 130 ? -10.829 -9.046 22.236 1.00 88.50 130 GLY A O 1
ATOM 1053 N N . LYS A 1 131 ? -9.803 -11.045 22.143 1.00 91.12 131 LYS A N 1
ATOM 1054 C CA . LYS A 1 131 ? -10.084 -11.263 20.712 1.00 91.12 131 LYS A CA 1
ATOM 1055 C C . LYS A 1 131 ? -11.591 -11.204 20.443 1.00 91.12 131 LYS A C 1
ATOM 1057 O O . LYS A 1 131 ? -12.371 -11.770 21.205 1.00 91.12 131 LYS A O 1
ATOM 1062 N N . GLY A 1 132 ? -11.990 -10.503 19.382 1.00 90.88 132 GLY A N 1
ATOM 1063 C CA . GLY A 1 132 ? -13.402 -10.240 19.070 1.00 90.88 132 GLY A CA 1
ATOM 1064 C C . GLY A 1 132 ? -14.163 -9.430 20.135 1.00 90.88 132 GLY A C 1
ATOM 1065 O O . GLY A 1 132 ? -15.391 -9.391 20.117 1.00 90.88 132 GLY A O 1
ATOM 1066 N N . GLY A 1 133 ? -13.473 -8.799 21.087 1.00 92.31 133 GLY A N 1
ATOM 1067 C CA . GLY A 1 133 ? -14.090 -8.075 22.197 1.00 92.31 133 GLY A CA 1
ATOM 1068 C C . GLY A 1 133 ? -14.556 -6.660 21.858 1.00 92.31 133 GLY A C 1
ATOM 1069 O O . GLY A 1 133 ? -15.206 -6.044 22.698 1.00 92.31 133 GLY A O 1
ATOM 1070 N N . LEU A 1 134 ? -14.227 -6.146 20.671 1.00 95.50 134 LEU A N 1
ATOM 1071 C CA . LEU A 1 134 ? -14.408 -4.742 20.306 1.00 95.50 134 LEU A CA 1
ATOM 1072 C C . LEU A 1 134 ? -15.204 -4.579 19.001 1.00 95.50 134 LEU A C 1
ATOM 1074 O O . LEU A 1 134 ? -15.203 -5.438 18.119 1.00 95.50 134 LEU A O 1
ATOM 1078 N N . HIS A 1 135 ? -15.867 -3.444 18.850 1.00 95.06 135 HIS A N 1
ATOM 1079 C CA . HIS A 1 135 ? -16.416 -2.960 17.593 1.00 95.06 135 HIS A CA 1
ATOM 1080 C C . HIS A 1 135 ? -15.599 -1.757 17.136 1.00 95.06 135 HIS A C 1
ATOM 1082 O O . HIS A 1 135 ? -15.380 -0.824 17.905 1.00 95.06 135 HIS A O 1
ATOM 1088 N N . LEU A 1 136 ? -15.154 -1.768 15.886 1.00 95.56 136 LEU A N 1
ATOM 1089 C CA . LEU A 1 136 ? -14.330 -0.709 15.326 1.00 95.56 136 LEU A CA 1
ATOM 1090 C C . LEU A 1 136 ? -15.141 0.136 14.349 1.00 95.56 136 LEU A C 1
ATOM 1092 O O . LEU A 1 136 ? -15.774 -0.378 13.427 1.00 95.56 136 LEU A O 1
ATOM 1096 N N . PHE A 1 137 ? -15.076 1.446 14.528 1.00 95.06 137 PHE A N 1
ATOM 1097 C CA . PHE A 1 137 ? -15.581 2.425 13.583 1.00 95.06 137 PHE A CA 1
ATOM 1098 C C . PHE A 1 137 ? -14.421 3.287 13.094 1.00 95.06 137 PHE A C 1
ATOM 1100 O O . PHE A 1 137 ? -13.677 3.836 13.901 1.00 95.06 137 PHE A O 1
ATOM 1107 N N . VAL A 1 138 ? -14.254 3.414 11.782 1.00 92.31 138 VAL A N 1
ATOM 1108 C CA . VAL A 1 138 ? -13.153 4.173 11.186 1.00 92.31 138 VAL A CA 1
ATOM 1109 C C . VAL A 1 138 ? -13.702 5.210 10.215 1.00 92.31 138 VAL A C 1
ATOM 1111 O O . VAL A 1 138 ? -14.350 4.867 9.228 1.00 92.31 138 VAL A O 1
ATOM 1114 N N . ASP A 1 139 ? -13.438 6.487 10.477 1.00 90.75 139 ASP A N 1
ATOM 1115 C CA . ASP A 1 139 ? -13.863 7.596 9.624 1.00 90.75 139 ASP A CA 1
ATOM 1116 C C . ASP A 1 139 ? -12.699 8.119 8.773 1.00 90.75 139 ASP A C 1
ATOM 1118 O O . ASP A 1 139 ? -11.918 8.969 9.205 1.00 90.75 139 ASP A O 1
ATOM 1122 N N . HIS A 1 140 ? -12.594 7.617 7.542 1.00 87.69 140 HIS A N 1
ATOM 1123 C CA . HIS A 1 140 ? -11.611 8.055 6.548 1.00 87.69 140 HIS A CA 1
ATOM 1124 C C . HIS A 1 140 ? -12.106 9.208 5.667 1.00 87.69 140 HIS A C 1
ATOM 1126 O O . HIS A 1 140 ? -11.384 9.625 4.763 1.00 87.69 140 HIS A O 1
ATOM 1132 N N . ARG A 1 141 ? -13.310 9.762 5.876 1.00 87.38 141 ARG A N 1
ATOM 1133 C CA . ARG A 1 141 ? -13.849 10.821 4.992 1.00 87.38 141 ARG A CA 1
ATOM 1134 C C . ARG A 1 141 ? -12.964 12.066 4.920 1.00 87.38 141 ARG A C 1
ATOM 1136 O O . ARG A 1 141 ? -13.036 12.797 3.939 1.00 87.38 141 ARG A O 1
ATOM 1143 N N . PHE A 1 142 ? -12.138 12.289 5.939 1.00 84.88 142 PHE A N 1
ATOM 1144 C CA . PHE A 1 142 ? -11.203 13.409 6.022 1.00 84.88 142 PHE A CA 1
ATOM 1145 C C . PHE A 1 142 ? -9.759 13.034 5.673 1.00 84.88 142 PHE A C 1
ATOM 1147 O O . PHE A 1 142 ? -8.875 13.878 5.806 1.00 84.88 142 PHE A O 1
ATOM 1154 N N . MET A 1 143 ? -9.500 11.805 5.216 1.00 85.25 143 MET A N 1
ATOM 1155 C CA . MET A 1 143 ? -8.192 11.390 4.700 1.00 85.25 143 MET A CA 1
ATOM 1156 C C . MET A 1 143 ? -8.059 11.799 3.231 1.00 85.25 143 MET A C 1
ATOM 1158 O O . MET A 1 143 ? -8.068 10.978 2.313 1.00 85.25 143 MET A O 1
ATOM 1162 N N . VAL A 1 144 ? -7.993 13.109 3.033 1.00 81.12 144 VAL A N 1
ATOM 1163 C CA . VAL A 1 144 ? -7.799 13.779 1.747 1.00 81.12 144 VAL A CA 1
ATOM 1164 C C . VAL A 1 144 ? -6.619 14.741 1.867 1.00 81.12 144 VAL A C 1
ATOM 1166 O O . VAL A 1 144 ? -6.316 15.213 2.966 1.00 81.12 144 VAL A O 1
ATOM 1169 N N . SER A 1 145 ? -5.937 15.015 0.762 1.00 74.19 145 SER A N 1
ATOM 1170 C CA . SER A 1 145 ? -4.945 16.094 0.673 1.00 74.19 145 SER A CA 1
ATOM 1171 C C . SER A 1 145 ? -5.616 17.470 0.808 1.00 74.19 145 SER A C 1
ATOM 1173 O O . SER A 1 145 ? -6.842 17.595 0.739 1.00 74.19 145 SER A O 1
ATOM 1175 N N . SER A 1 146 ? -4.829 18.530 1.012 1.00 73.06 146 SER A N 1
ATOM 1176 C CA . SER A 1 146 ? -5.330 19.911 1.152 1.00 73.06 146 SER A CA 1
ATOM 1177 C C . SER A 1 146 ? -6.087 20.431 -0.069 1.00 73.06 146 SER A C 1
ATOM 1179 O O . SER A 1 146 ? -6.933 21.310 0.078 1.00 73.06 146 SER A O 1
ATOM 1181 N N . ASP A 1 147 ? -5.828 19.884 -1.254 1.00 71.56 147 ASP A N 1
ATOM 1182 C CA . ASP A 1 147 ? -6.569 20.157 -2.491 1.00 71.56 147 ASP A CA 1
ATOM 1183 C C . ASP A 1 147 ? -7.821 19.266 -2.663 1.00 71.56 147 ASP A C 1
ATOM 1185 O O . ASP A 1 147 ? -8.505 19.330 -3.685 1.00 71.56 147 ASP A O 1
ATOM 1189 N N . GLY A 1 148 ? -8.151 18.452 -1.654 1.00 73.38 148 GLY A N 1
ATOM 1190 C CA . GLY A 1 148 ? -9.356 17.628 -1.598 1.00 73.38 148 GLY A CA 1
ATOM 1191 C C . GLY A 1 148 ? -9.270 16.309 -2.364 1.00 73.38 148 GLY A C 1
ATOM 1192 O O . GLY A 1 148 ? -10.288 15.623 -2.489 1.00 73.38 148 GLY A O 1
ATOM 1193 N N . GLN A 1 149 ? -8.094 15.931 -2.872 1.00 73.19 149 GLN A N 1
ATOM 1194 C CA . GLN A 1 149 ? -7.920 14.646 -3.545 1.00 73.19 149 GLN A CA 1
ATOM 1195 C C . GLN A 1 149 ? -7.862 13.486 -2.536 1.00 73.19 149 GLN A C 1
ATOM 1197 O O . GLN A 1 149 ? -7.381 13.651 -1.411 1.00 73.19 149 GLN A O 1
ATOM 1202 N N . PRO A 1 150 ? -8.362 12.288 -2.897 1.00 67.88 150 PRO A N 1
ATOM 1203 C CA . PRO A 1 150 ? -8.218 11.105 -2.056 1.00 67.88 150 PRO A CA 1
ATOM 1204 C C . PRO A 1 150 ? -6.749 10.814 -1.740 1.00 67.88 150 PRO A C 1
ATOM 1206 O O . PRO A 1 150 ? -5.898 10.890 -2.625 1.00 67.88 150 PRO A O 1
ATOM 1209 N N . ALA A 1 151 ? -6.467 10.415 -0.499 1.00 69.69 151 ALA A N 1
ATOM 1210 C CA . ALA A 1 151 ? -5.130 9.989 -0.114 1.00 69.69 151 ALA A CA 1
ATOM 1211 C C . ALA A 1 151 ? -4.658 8.797 -0.966 1.00 69.69 151 ALA A C 1
ATOM 1213 O O . ALA A 1 151 ? -5.267 7.724 -0.953 1.00 69.69 151 ALA A O 1
ATOM 1214 N N . VAL A 1 152 ? -3.545 8.977 -1.672 1.00 64.56 152 VAL A N 1
ATOM 1215 C CA . VAL A 1 152 ? -2.734 7.888 -2.226 1.00 64.56 152 VAL A CA 1
ATOM 1216 C C . VAL A 1 152 ? -1.542 7.757 -1.297 1.00 64.56 152 VAL A C 1
ATOM 1218 O O . VAL A 1 152 ? -0.926 8.770 -1.021 1.00 64.56 152 VAL A O 1
ATOM 1221 N N . TYR A 1 153 ? -1.277 6.569 -0.754 1.00 71.62 153 TYR A N 1
ATOM 1222 C CA . TYR A 1 153 ? -0.170 6.357 0.184 1.00 71.62 153 TYR A CA 1
ATOM 1223 C C . TYR A 1 153 ? 1.023 5.689 -0.485 1.00 71.62 153 TYR A C 1
ATOM 1225 O O . TYR A 1 153 ? 0.852 4.821 -1.352 1.00 71.62 153 TYR A O 1
ATOM 1233 N N . SER A 1 154 ? 2.223 6.013 0.005 1.00 66.19 154 SER A N 1
ATOM 1234 C CA . SER A 1 154 ? 3.443 5.339 -0.424 1.00 66.19 154 SER A CA 1
ATOM 1235 C C . SER A 1 154 ? 3.322 3.835 -0.164 1.00 66.19 154 SER A C 1
ATOM 1237 O O . SER A 1 154 ? 2.642 3.427 0.784 1.00 66.19 154 SER A O 1
ATOM 1239 N N . PRO A 1 155 ? 3.970 2.968 -0.964 1.00 65.75 155 PRO A N 1
ATOM 1240 C CA . PRO A 1 155 ? 3.922 1.525 -0.733 1.00 65.75 155 PRO A CA 1
ATOM 1241 C C . PRO A 1 155 ? 4.326 1.132 0.692 1.00 65.75 155 PRO A C 1
ATOM 1243 O O . PRO A 1 155 ? 3.776 0.189 1.251 1.00 65.75 155 PRO A O 1
ATOM 1246 N N . GLU A 1 156 ? 5.266 1.865 1.284 1.00 68.19 156 GLU A N 1
ATOM 1247 C CA . GLU A 1 156 ? 5.754 1.647 2.646 1.00 68.19 156 GLU A CA 1
ATOM 1248 C C . GLU A 1 156 ? 4.662 1.949 3.684 1.00 68.19 156 GLU A C 1
ATOM 1250 O O . GLU A 1 156 ? 4.395 1.123 4.561 1.00 68.19 156 GLU A O 1
ATOM 1255 N N . VAL A 1 157 ? 3.973 3.088 3.542 1.00 74.75 157 VAL A N 1
ATOM 1256 C CA . VAL A 1 157 ? 2.829 3.469 4.388 1.00 74.75 157 VAL A CA 1
ATOM 1257 C C . VAL A 1 157 ? 1.670 2.491 4.197 1.00 74.75 157 VAL A C 1
ATOM 1259 O O . VAL A 1 157 ? 1.066 2.046 5.173 1.00 74.75 157 VAL A O 1
ATOM 1262 N N . LEU A 1 158 ? 1.390 2.094 2.953 1.00 73.56 158 LEU A N 1
ATOM 1263 C CA . LEU A 1 158 ? 0.346 1.126 2.630 1.00 73.56 158 LEU A CA 1
ATOM 1264 C C . LEU A 1 158 ? 0.604 -0.227 3.304 1.00 73.56 158 LEU A C 1
ATOM 1266 O O . LEU A 1 158 ? -0.296 -0.764 3.946 1.00 73.56 158 LEU A O 1
ATOM 1270 N N . LEU A 1 159 ? 1.822 -0.768 3.196 1.00 74.00 159 LEU A N 1
ATOM 1271 C CA . LEU A 1 159 ? 2.194 -2.040 3.824 1.00 74.00 159 LEU A CA 1
ATOM 1272 C C . LEU A 1 159 ? 2.029 -1.987 5.346 1.00 74.00 159 LEU A C 1
ATOM 1274 O O . LEU A 1 159 ? 1.452 -2.901 5.933 1.00 74.00 159 LEU A O 1
ATOM 1278 N N . LYS A 1 160 ? 2.461 -0.899 5.989 1.00 79.44 160 LYS A N 1
ATOM 1279 C CA . LYS A 1 160 ? 2.304 -0.725 7.440 1.00 79.44 160 LYS A CA 1
ATOM 1280 C C . LYS A 1 160 ? 0.847 -0.604 7.863 1.00 79.44 160 LYS A C 1
ATOM 1282 O O . LYS A 1 160 ? 0.451 -1.186 8.872 1.00 79.44 160 LYS A O 1
ATOM 1287 N N . ASN A 1 161 ? 0.041 0.108 7.083 1.00 81.75 161 ASN A N 1
ATOM 1288 C CA . ASN A 1 161 ? -1.384 0.220 7.353 1.00 81.75 161 ASN A CA 1
ATOM 1289 C C . ASN A 1 161 ? -2.081 -1.147 7.220 1.00 81.75 161 ASN A C 1
ATOM 1291 O O . ASN A 1 161 ? -2.898 -1.500 8.065 1.00 81.75 161 ASN A O 1
ATOM 1295 N N . LEU A 1 162 ? -1.697 -1.964 6.231 1.00 80.88 162 LEU A N 1
ATOM 1296 C CA . LEU A 1 162 ? -2.189 -3.341 6.089 1.00 80.88 162 LEU A CA 1
ATOM 1297 C C . LEU A 1 162 ? -1.795 -4.227 7.285 1.00 80.88 162 LEU A C 1
ATOM 1299 O O . LEU A 1 162 ? -2.644 -4.947 7.811 1.00 80.88 162 LEU A O 1
ATOM 1303 N N . GLU A 1 163 ? -0.542 -4.153 7.750 1.00 84.50 163 GLU A N 1
ATOM 1304 C CA . GLU A 1 163 ? -0.088 -4.871 8.954 1.00 84.50 163 GLU A CA 1
ATOM 1305 C C . GLU A 1 163 ? -0.913 -4.484 10.190 1.00 84.50 163 GLU A C 1
ATOM 1307 O O . GLU A 1 163 ? -1.320 -5.349 10.971 1.00 84.50 163 GLU A O 1
ATOM 1312 N N . LEU A 1 164 ? -1.170 -3.185 10.379 1.00 87.31 164 LEU A N 1
ATOM 1313 C CA . LEU A 1 164 ? -1.981 -2.689 11.487 1.00 87.31 164 LEU A CA 1
ATOM 1314 C C . LEU A 1 164 ? -3.425 -3.185 11.385 1.00 87.31 164 LEU A C 1
ATOM 1316 O O . LEU A 1 164 ? -3.959 -3.707 12.362 1.00 87.31 164 LEU A O 1
ATOM 1320 N N . GLN A 1 165 ? -4.042 -3.065 10.207 1.00 87.94 165 GLN A N 1
ATOM 1321 C CA . GLN A 1 165 ? -5.407 -3.528 9.966 1.00 87.94 165 GLN A CA 1
ATOM 1322 C C . GLN A 1 165 ? -5.566 -5.003 10.335 1.00 87.94 165 GLN A C 1
ATOM 1324 O O . GLN A 1 165 ? -6.463 -5.338 11.103 1.00 87.94 165 GLN A O 1
ATOM 1329 N N . GLN A 1 166 ? -4.667 -5.876 9.872 1.00 87.00 166 GLN A N 1
ATOM 1330 C CA . GLN A 1 166 ? -4.714 -7.304 10.204 1.00 87.00 166 GLN A CA 1
ATOM 1331 C C . GLN A 1 166 ? -4.661 -7.559 11.715 1.00 87.00 166 GLN A C 1
ATOM 1333 O O . GLN A 1 166 ? -5.435 -8.364 12.234 1.00 87.00 166 GLN A O 1
ATOM 1338 N N . LYS A 1 167 ? -3.778 -6.856 12.435 1.00 89.69 167 LYS A N 1
ATOM 1339 C CA . LYS A 1 167 ? -3.652 -6.999 13.892 1.00 89.69 167 LYS A CA 1
ATOM 1340 C C . LYS A 1 167 ? -4.907 -6.529 14.621 1.00 89.69 167 LYS A C 1
ATOM 1342 O O . LYS A 1 167 ? -5.406 -7.246 15.481 1.00 89.69 167 LYS A O 1
ATOM 1347 N N . VAL A 1 168 ? -5.430 -5.357 14.265 1.00 92.00 168 VAL A N 1
ATOM 1348 C CA . VAL A 1 168 ? -6.615 -4.760 14.902 1.00 92.00 168 VAL A CA 1
ATOM 1349 C C . VAL A 1 168 ? -7.862 -5.599 14.651 1.00 92.00 168 VAL A C 1
ATOM 1351 O O . VAL A 1 168 ? -8.652 -5.815 15.571 1.00 92.00 168 VAL A O 1
ATOM 1354 N N . LEU A 1 169 ? -8.019 -6.129 13.435 1.00 90.81 169 LEU A N 1
ATOM 1355 C CA . LEU A 1 169 ? -9.161 -6.969 13.070 1.00 90.81 169 LEU A CA 1
ATOM 1356 C C . LEU A 1 169 ? -9.289 -8.202 13.973 1.00 90.81 169 LEU A C 1
ATOM 1358 O O . LEU A 1 169 ? -10.405 -8.589 14.293 1.00 90.81 169 LEU A O 1
ATOM 1362 N N . ALA A 1 170 ? -8.184 -8.758 14.480 1.00 91.62 170 ALA A N 1
ATOM 1363 C CA . ALA A 1 170 ? -8.224 -9.896 15.404 1.00 91.62 170 ALA A CA 1
ATOM 1364 C C . ALA A 1 170 ? -8.915 -9.585 16.752 1.00 91.62 170 ALA A C 1
ATOM 1366 O O . ALA A 1 170 ? -9.384 -10.494 17.443 1.00 91.62 170 ALA A O 1
ATOM 1367 N N . TYR A 1 171 ? -8.990 -8.310 17.139 1.00 94.62 171 TYR A N 1
ATOM 1368 C CA . TYR A 1 171 ? -9.674 -7.845 18.352 1.00 94.62 171 TYR A CA 1
ATOM 1369 C C . TYR A 1 171 ? -11.120 -7.418 18.086 1.00 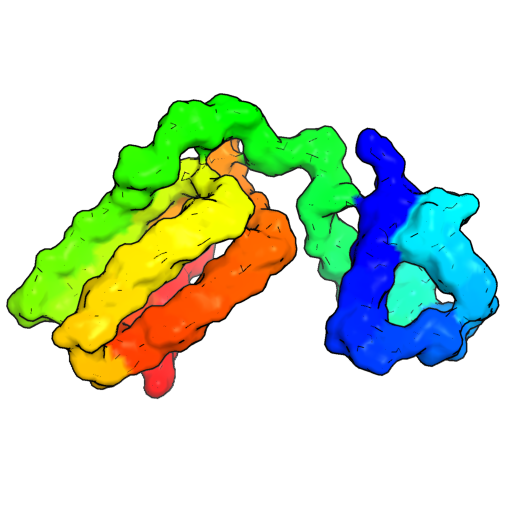94.62 171 TYR A C 1
ATOM 1371 O O . TYR A 1 171 ? -11.888 -7.210 19.027 1.00 94.62 171 TYR A O 1
ATOM 1379 N N . CYS A 1 172 ? -11.510 -7.309 16.817 1.00 93.38 172 CYS A N 1
ATOM 1380 C CA . CYS A 1 172 ? -12.760 -6.691 16.417 1.00 93.38 172 CYS A CA 1
ATOM 1381 C C . CYS A 1 172 ? -13.783 -7.734 15.951 1.00 93.38 172 CYS A C 1
ATOM 1383 O O . CYS A 1 172 ? -13.518 -8.520 15.053 1.00 93.38 172 CYS A O 1
ATOM 1385 N N . ASN A 1 173 ? -14.987 -7.701 16.521 1.00 93.06 173 ASN A N 1
ATOM 1386 C CA . ASN A 1 173 ? -16.130 -8.503 16.073 1.00 93.06 173 ASN A CA 1
ATOM 1387 C C . ASN A 1 173 ? -16.865 -7.845 14.895 1.00 93.06 173 ASN A C 1
ATOM 1389 O O . ASN A 1 173 ? -17.410 -8.505 14.017 1.00 93.06 173 ASN A O 1
ATOM 1393 N N . LYS A 1 174 ? -16.914 -6.509 14.867 1.00 92.88 174 LYS A N 1
ATOM 1394 C CA . LYS A 1 174 ? -17.519 -5.761 13.755 1.00 92.88 174 LYS A CA 1
ATOM 1395 C C . LYS A 1 174 ? -16.653 -4.572 13.410 1.00 92.88 174 LYS A C 1
ATOM 1397 O O . LYS A 1 174 ? -16.171 -3.902 14.320 1.00 92.88 174 LYS A O 1
ATOM 1402 N N . VAL A 1 175 ? -16.522 -4.299 12.115 1.00 92.44 175 VAL A N 1
ATOM 1403 C CA . VAL A 1 175 ? -15.818 -3.124 11.610 1.00 92.44 175 VAL A CA 1
ATOM 1404 C C . VAL A 1 175 ? -16.704 -2.360 10.636 1.00 92.44 175 VAL A C 1
ATOM 1406 O O . VAL A 1 175 ? -17.333 -2.939 9.751 1.00 92.44 175 VAL A O 1
ATOM 1409 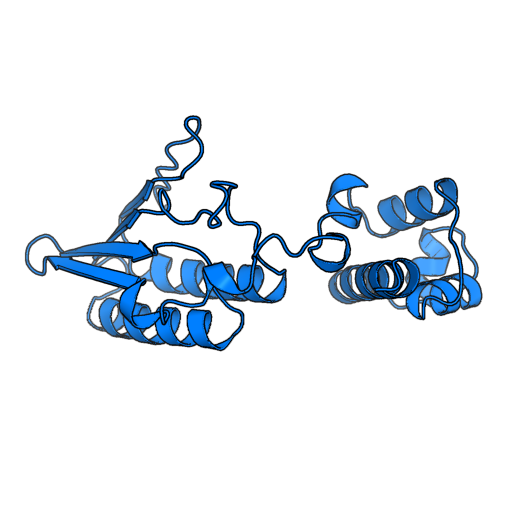N N . VAL A 1 176 ? -16.758 -1.044 10.813 1.00 91.31 176 VAL A N 1
ATOM 1410 C CA . VAL A 1 176 ? -17.461 -0.114 9.930 1.00 91.31 176 VAL A CA 1
ATOM 1411 C C . VAL A 1 176 ? -16.476 0.958 9.492 1.00 91.31 176 VAL A C 1
ATOM 1413 O O . VAL A 1 176 ? -15.842 1.586 10.336 1.00 91.31 176 VAL A O 1
ATOM 1416 N N . VAL A 1 177 ? -16.362 1.185 8.184 1.00 88.44 177 VAL A N 1
ATOM 1417 C CA . VAL A 1 177 ? -15.451 2.190 7.621 1.00 88.44 177 VAL A CA 1
ATOM 1418 C C . VAL A 1 177 ? -16.230 3.177 6.753 1.00 88.44 177 VAL A C 1
ATOM 1420 O O . VAL A 1 177 ? -16.995 2.768 5.879 1.00 88.44 177 VAL A O 1
ATOM 1423 N N . LEU A 1 178 ? -16.026 4.478 6.974 1.00 86.38 178 LEU A N 1
ATOM 1424 C CA . LEU A 1 178 ? -16.520 5.543 6.101 1.00 86.38 178 LEU A CA 1
ATOM 1425 C C . LEU A 1 178 ? -15.393 6.043 5.201 1.00 86.38 178 LEU A C 1
ATOM 1427 O O . LEU A 1 178 ? -14.395 6.549 5.698 1.00 86.38 178 LEU A O 1
ATOM 1431 N N . CYS A 1 179 ? -15.571 5.957 3.884 1.00 79.25 179 CYS A N 1
ATOM 1432 C CA . CYS A 1 179 ? -14.576 6.391 2.901 1.00 79.25 179 CYS A CA 1
ATOM 1433 C C . CYS A 1 179 ? -14.990 7.703 2.201 1.00 79.25 179 CYS A C 1
ATOM 1435 O O . CYS A 1 179 ? -16.186 7.966 2.055 1.00 79.25 179 CYS A O 1
ATOM 1437 N N . PRO A 1 180 ? -14.026 8.518 1.726 1.00 68.00 180 PRO A N 1
ATOM 1438 C CA . PRO A 1 180 ? -14.305 9.804 1.077 1.00 68.00 180 PRO A CA 1
ATOM 1439 C C . PRO A 1 180 ? -15.009 9.671 -0.289 1.00 68.00 180 PRO A C 1
ATOM 1441 O O . PRO A 1 180 ? -15.721 10.578 -0.715 1.00 68.00 180 PRO A O 1
ATOM 1444 N N . LEU A 1 181 ? -14.886 8.526 -0.973 1.00 59.19 181 LEU A N 1
ATOM 1445 C CA . LEU A 1 181 ? -15.574 8.261 -2.241 1.00 59.19 181 LEU A CA 1
ATOM 1446 C C . LEU A 1 181 ? -16.992 7.709 -1.994 1.00 59.19 181 LEU A C 1
ATOM 1448 O O . LEU A 1 181 ? -17.155 6.607 -1.473 1.00 59.19 181 LEU A O 1
ATOM 1452 N N . LYS A 1 182 ? -18.015 8.451 -2.445 1.00 43.47 182 LYS A N 1
ATOM 1453 C CA . LYS A 1 182 ? -19.475 8.196 -2.341 1.00 43.47 182 LYS A CA 1
ATOM 1454 C C . LYS A 1 182 ? -20.008 6.842 -2.877 1.00 43.47 182 LYS A C 1
ATOM 1456 O O . LYS A 1 182 ? -21.210 6.730 -3.096 1.00 43.47 182 LYS A O 1
ATOM 1461 N N . ARG A 1 183 ? -19.190 5.812 -3.129 1.00 34.19 183 ARG A N 1
ATOM 1462 C CA . ARG A 1 183 ? -19.659 4.571 -3.783 1.00 34.19 183 ARG A CA 1
ATOM 1463 C C . ARG A 1 183 ? -19.525 3.262 -3.019 1.00 34.19 183 ARG A C 1
ATOM 1465 O O . ARG A 1 183 ? -20.145 2.306 -3.460 1.00 34.19 183 ARG A O 1
ATOM 1472 N N . HIS A 1 184 ? -18.826 3.182 -1.889 1.00 33.69 184 HIS A N 1
ATOM 1473 C CA . HIS A 1 184 ? -18.740 1.904 -1.174 1.00 33.69 184 HIS A CA 1
ATOM 1474 C C . HIS A 1 184 ? -18.736 2.100 0.342 1.00 33.69 184 HIS A C 1
ATOM 1476 O O . HIS A 1 184 ? -17.732 2.496 0.931 1.00 33.69 184 HIS A O 1
ATOM 1482 N N . PHE A 1 185 ? -19.869 1.788 0.976 1.00 31.17 185 PHE A N 1
ATOM 1483 C CA . PHE A 1 185 ? -19.879 1.383 2.377 1.00 31.17 185 PHE A CA 1
ATOM 1484 C C . PHE A 1 185 ? -19.249 -0.008 2.439 1.00 31.17 185 PHE A C 1
ATOM 1486 O O . PHE A 1 185 ? -19.883 -0.991 2.060 1.00 31.17 185 PHE A O 1
ATOM 1493 N N . PHE A 1 186 ? -18.001 -0.110 2.891 1.00 36.53 186 PHE A N 1
ATOM 1494 C CA . PHE A 1 186 ? -17.424 -1.411 3.210 1.00 36.53 186 PHE A CA 1
ATOM 1495 C C . PHE A 1 186 ? -17.833 -1.778 4.636 1.00 36.53 186 PHE A C 1
ATOM 1497 O O . PHE A 1 186 ? -17.177 -1.422 5.613 1.00 36.53 186 PHE A O 1
ATOM 1504 N N . LEU A 1 187 ? -18.952 -2.493 4.754 1.00 33.34 187 LEU A N 1
ATOM 1505 C CA . LEU A 1 187 ? -19.206 -3.340 5.914 1.00 33.34 187 LEU A CA 1
ATOM 1506 C C . LEU A 1 187 ? -18.379 -4.612 5.725 1.00 33.34 187 LEU A C 1
ATOM 1508 O O . LEU A 1 187 ? -18.863 -5.594 5.166 1.00 33.34 187 LEU A O 1
ATOM 1512 N N . GLN A 1 188 ? -17.123 -4.604 6.170 1.00 39.16 188 GLN A N 1
ATOM 1513 C CA . GLN A 1 188 ? -16.429 -5.868 6.387 1.00 39.16 188 GLN A CA 1
ATOM 1514 C C . GLN A 1 188 ? -17.012 -6.496 7.655 1.00 39.16 188 GLN A C 1
ATOM 1516 O O . GLN A 1 188 ? -16.635 -6.163 8.778 1.00 39.16 188 GLN A O 1
ATOM 1521 N N . ARG A 1 189 ? -17.965 -7.418 7.476 1.00 34.94 189 ARG A N 1
ATOM 1522 C CA . ARG A 1 189 ? -18.136 -8.488 8.460 1.00 34.94 189 ARG A CA 1
ATOM 1523 C C . ARG A 1 189 ? -16.891 -9.357 8.346 1.00 34.94 189 ARG A C 1
ATOM 1525 O O . ARG A 1 189 ? -16.690 -9.997 7.318 1.00 34.94 189 ARG A O 1
ATOM 1532 N N . VAL A 1 190 ? -16.041 -9.308 9.363 1.00 36.28 190 VAL A N 1
ATOM 1533 C CA . VAL A 1 190 ? -14.998 -10.318 9.530 1.00 36.28 190 VAL A CA 1
ATOM 1534 C C . VAL A 1 190 ? -15.732 -11.635 9.837 1.00 36.28 190 VAL A C 1
ATOM 1536 O O . VAL A 1 190 ? -16.655 -11.591 10.656 1.00 36.28 190 VAL A O 1
ATOM 1539 N N . PRO A 1 191 ? -15.450 -12.742 9.124 1.00 36.25 191 PRO A N 1
ATOM 1540 C CA . PRO A 1 191 ? -15.988 -14.055 9.472 1.00 36.25 191 PRO A CA 1
ATOM 1541 C C . PRO A 1 191 ? -15.518 -14.520 10.854 1.00 36.25 191 PRO A C 1
ATOM 1543 O O . PRO A 1 191 ? -14.393 -14.143 11.258 1.00 36.25 191 PRO A O 1
#

Sequence (191 aa):
MDIRIDFGQRIKELRTRAGMSQEILAHYSELDRSYISSIESGNRNISILNIAKIADALKVSIPYLFSNERFSIHPAYQQQDFKIPFANRFHYYLDHEKKILALQVKGLLNGYEDCNYLSSVVMGICSAFGKGGLHLFVDHRFMVSSDGQPAVYSPEVLLKNLELQQKVLAYCNKVVVLCPLKRHFFLQRVP

Radius of gyration: 20.32 Å; chains: 1; bounding box: 43×38×54 Å

Secondary structure (DSSP, 8-state):
--HHHHHHHHHHHHHHHTT--HHHHHHHHT--HHHHHHHHTT-----HHHHHHHHHHTT--HHHHT-SGGG-SS-SS-GGGGSS-GGGTEEEEEETTTTEEEEEE-S---HHHHHHHHHHHHHHHHHTS-TT-EEEEEE-TT-B-TTSPBPPPPHHHHHHHHHHHHHHHTTEEEEEEE-SSTT--B-----